Protein AF-A0A0D8XDU8-F1 (afdb_monomer_lite)

Organism: Dictyocaulus viviparus (NCBI:txid29172)

Foldseek 3Di:
DWWAAWDPDDPPDDGSIDDDDDPLVVSVVVVVVSQQQRKWKKKWKAFADDPDDFDLPPQDPQWDWDWDPPDPGMIMIIIMHGLNPLVSSLVSVVSRVVSRVDPPPPFIKMKTKIADDLVLLCCCPPRDCVVVLVVLCVVQVKDWDRDNVRSMIMIMGDSVSNSLSVLLSQQQIKDKDKDKDFQVLQPDDQVVLCVVQVWDKDWDQDPVDNGMIIIMIMDGNQSSLSSSQSVCVRNVHDRDPDPHRPSPVSPPVPPPDDDD

InterPro domains:
  IPR054727 Protein bicaudal C homolog 1, KH-like domain [PF22985] (177-236)

pLDDT: mean 84.81, std 14.97, range [30.08, 97.56]

Secondary structure (DSSP, 8-state):
-EEEPP-SS--S----EEE--S-HHHHHHHHHHHHHTSEEEEEEEEE---SSPPP-TTS-TT-EEEEEEEETTEEEEEEEEETT-HHHHHHHHHHHHHHTT--TT----EEEEEE--HHHHHHHHHSTTHHHHHHHHHHHT-EEEEETTTTEEEEEE-HHHHHHHHHHHHHT-EEEEEEEEEGGG----HHHHHHHHT-EEEEEE-TT-TTEEEEEEEEEGGGHHHHHHHHHHHTTPPPP-PPPPTTGGGTGGGSS-S--

Structure (mmCIF, N/CA/C/O backbone):
data_AF-A0A0D8XDU8-F1
#
_entry.id   AF-A0A0D8XDU8-F1
#
loop_
_atom_site.group_PDB
_atom_site.id
_atom_site.type_symbol
_atom_site.label_atom_id
_atom_site.label_alt_id
_atom_site.label_comp_id
_atom_site.label_asym_id
_atom_site.label_entity_id
_atom_site.label_seq_id
_atom_site.pdbx_PDB_ins_code
_atom_site.Cartn_x
_atom_site.Cartn_y
_atom_site.Cartn_z
_atom_site.occupancy
_atom_site.B_iso_or_equiv
_atom_site.auth_seq_id
_atom_site.auth_comp_id
_atom_site.auth_asym_id
_atom_site.auth_atom_id
_atom_site.pdbx_PDB_model_num
ATOM 1 N N . MET A 1 1 ? -15.636 1.313 8.994 1.00 79.62 1 MET A N 1
ATOM 2 C CA . MET A 1 1 ? -14.166 1.416 8.929 1.00 79.62 1 MET A CA 1
ATOM 3 C C . MET A 1 1 ? -13.771 2.529 7.988 1.00 79.62 1 MET A C 1
ATOM 5 O O . MET A 1 1 ? -14.455 2.727 6.995 1.00 79.62 1 MET A O 1
ATOM 9 N N . ARG A 1 2 ? -12.710 3.260 8.318 1.00 74.44 2 ARG A N 1
ATOM 10 C CA . ARG A 1 2 ? -12.132 4.353 7.537 1.00 74.44 2 ARG A CA 1
ATOM 11 C C . ARG A 1 2 ? -10.655 4.067 7.292 1.00 74.44 2 ARG A C 1
ATOM 13 O O . ARG A 1 2 ? -9.988 3.707 8.257 1.00 74.44 2 ARG A O 1
ATOM 20 N N . PHE A 1 3 ? -10.173 4.231 6.064 1.00 72.25 3 PHE A N 1
ATOM 21 C CA . PHE A 1 3 ? -8.760 4.063 5.686 1.00 72.25 3 PHE A CA 1
ATOM 22 C C . PHE A 1 3 ? -8.429 4.918 4.453 1.00 72.25 3 PHE A C 1
ATOM 24 O O . PHE A 1 3 ? -9.345 5.363 3.763 1.00 72.25 3 PHE A O 1
ATOM 31 N N . GLY A 1 4 ? -7.146 5.193 4.206 1.00 62.28 4 GLY A N 1
ATOM 32 C CA . GLY A 1 4 ? -6.702 6.028 3.084 1.00 62.28 4 GLY A CA 1
ATOM 33 C C . GLY A 1 4 ? -6.436 5.228 1.806 1.00 62.28 4 GLY A C 1
ATOM 34 O O . GLY A 1 4 ? -5.747 4.217 1.883 1.00 62.28 4 GLY A O 1
ATOM 35 N N . LEU A 1 5 ? -6.904 5.669 0.637 1.00 60.53 5 LEU A N 1
ATOM 36 C CA . LEU A 1 5 ? -6.419 5.152 -0.651 1.00 60.53 5 LEU A CA 1
ATOM 37 C C . LEU A 1 5 ? -5.183 5.923 -1.126 1.00 60.53 5 LEU A C 1
ATOM 39 O O . LEU A 1 5 ? -4.939 7.049 -0.704 1.00 60.53 5 LEU A O 1
ATOM 43 N N . LEU A 1 6 ? -4.395 5.291 -1.996 1.00 57.19 6 LEU A N 1
ATOM 44 C CA . LEU A 1 6 ? -3.287 5.965 -2.662 1.00 57.19 6 LEU A CA 1
ATOM 45 C C . LEU A 1 6 ? -3.788 6.909 -3.745 1.00 57.19 6 LEU A C 1
ATOM 47 O O . LEU A 1 6 ? -4.594 6.509 -4.584 1.00 57.19 6 LEU A O 1
ATOM 51 N N . ASN A 1 7 ? -3.198 8.099 -3.787 1.00 58.44 7 ASN A N 1
ATOM 52 C CA . ASN A 1 7 ? -3.292 9.001 -4.923 1.00 58.44 7 ASN A CA 1
ATOM 53 C C . ASN A 1 7 ? -1.981 9.011 -5.709 1.00 58.44 7 ASN A C 1
ATOM 55 O O . ASN A 1 7 ? -0.894 9.113 -5.141 1.00 58.44 7 ASN A O 1
ATOM 59 N N . LEU A 1 8 ? -2.110 8.944 -7.034 1.00 55.94 8 LEU A N 1
ATOM 60 C CA . LEU A 1 8 ? -1.011 9.109 -7.990 1.00 55.94 8 LEU A CA 1
ATOM 61 C C . LEU A 1 8 ? -0.873 10.573 -8.473 1.00 55.94 8 LEU A C 1
ATOM 63 O O . LEU A 1 8 ? 0.040 10.870 -9.240 1.00 55.94 8 LEU A O 1
ATOM 67 N N . GLY A 1 9 ? -1.751 11.470 -7.993 1.00 45.12 9 GLY A N 1
ATOM 68 C CA . GLY A 1 9 ? -1.703 12.930 -8.160 1.00 45.12 9 GLY A CA 1
ATOM 69 C C . GLY A 1 9 ? -3.079 13.578 -8.397 1.00 45.12 9 GLY A C 1
ATOM 70 O O . GLY A 1 9 ? -3.730 13.253 -9.381 1.00 45.12 9 GLY A O 1
ATOM 71 N N . ASP A 1 10 ? -3.529 14.447 -7.479 1.00 43.78 10 ASP A N 1
ATOM 72 C CA . ASP A 1 10 ? -3.754 15.901 -7.643 1.00 43.78 10 ASP A CA 1
ATOM 73 C C . ASP A 1 10 ? -4.075 16.496 -6.248 1.00 43.78 10 ASP A C 1
ATOM 75 O O . ASP A 1 10 ? -4.806 15.888 -5.467 1.00 43.78 10 ASP A O 1
ATOM 79 N N . VAL A 1 11 ? -3.518 17.662 -5.897 1.00 48.88 11 VAL A N 1
ATOM 80 C CA . VAL A 1 11 ? -3.544 18.268 -4.531 1.00 48.88 11 VAL A CA 1
ATOM 81 C C . VAL A 1 11 ? -4.899 18.939 -4.210 1.00 48.88 11 VAL A C 1
ATOM 83 O O . VAL A 1 11 ? -5.074 19.654 -3.222 1.00 48.88 11 VAL A O 1
ATOM 86 N N . ALA A 1 12 ? -5.916 18.714 -5.039 1.00 39.62 12 ALA A N 1
ATOM 87 C CA . ALA A 1 12 ? -7.204 19.381 -4.932 1.00 39.62 12 ALA A CA 1
ATOM 88 C C . ALA A 1 12 ? -8.168 18.632 -3.995 1.00 39.62 12 ALA A C 1
ATOM 90 O O . ALA A 1 12 ? -9.073 17.927 -4.434 1.00 39.62 12 ALA A O 1
ATOM 91 N N . ASN A 1 13 ? -7.976 18.837 -2.687 1.00 48.34 13 ASN A N 1
ATOM 92 C CA . ASN A 1 13 ? -8.991 18.776 -1.625 1.00 48.34 13 ASN A CA 1
ATOM 93 C C . ASN A 1 13 ? -10.206 17.861 -1.882 1.00 48.34 13 ASN A C 1
ATOM 95 O O . ASN A 1 13 ? -11.289 18.335 -2.227 1.00 48.34 13 ASN A O 1
ATOM 99 N N . LYS A 1 14 ? -10.063 16.570 -1.578 1.00 48.66 14 LYS A N 1
ATOM 100 C CA . LYS A 1 14 ? -11.123 15.682 -1.074 1.00 48.66 14 LYS A CA 1
ATOM 101 C C . LYS A 1 14 ? -10.426 14.624 -0.232 1.00 48.66 14 LYS A C 1
ATOM 103 O O . LYS A 1 14 ? -9.351 14.171 -0.579 1.00 48.66 14 LYS A O 1
ATOM 108 N N . SER A 1 15 ? -10.992 14.297 0.923 1.00 57.62 15 SER A N 1
ATOM 109 C CA . SER A 1 15 ? -10.396 13.331 1.843 1.00 57.62 15 SER A CA 1
ATOM 110 C C . SER A 1 15 ? -10.102 12.013 1.117 1.00 57.62 15 SER A C 1
ATOM 112 O O . SER A 1 15 ? -11.042 11.356 0.682 1.00 57.62 15 SER A O 1
ATOM 114 N N . ASP A 1 16 ? -8.837 11.583 1.078 1.00 72.38 16 ASP A N 1
ATOM 115 C CA . ASP A 1 16 ? -8.416 10.263 0.555 1.00 72.38 16 ASP A CA 1
ATOM 116 C C . ASP A 1 16 ? -8.939 9.091 1.396 1.00 72.38 16 ASP A C 1
ATOM 118 O O . ASP A 1 16 ? -8.536 7.942 1.241 1.00 72.38 16 ASP A O 1
ATOM 122 N N . GLN A 1 17 ? -9.832 9.386 2.338 1.00 80.12 17 GLN A N 1
ATOM 123 C CA . GLN A 1 17 ? -10.411 8.459 3.274 1.00 80.12 17 GLN A CA 1
ATOM 124 C C . GLN A 1 17 ? -11.666 7.817 2.691 1.00 80.12 17 GLN A C 1
ATOM 126 O O . GLN A 1 17 ? -12.703 8.458 2.511 1.00 80.12 17 GLN A O 1
ATOM 131 N N . VAL A 1 18 ? -11.614 6.504 2.530 1.00 87.31 18 VAL A N 1
ATOM 132 C CA . VAL A 1 18 ? -12.764 5.682 2.168 1.00 87.31 18 VAL A CA 1
ATOM 133 C C . VAL A 1 18 ? -13.430 5.159 3.432 1.00 87.31 18 VAL A C 1
ATOM 135 O O . VAL A 1 18 ? -12.754 4.722 4.361 1.00 87.31 18 VAL A O 1
ATOM 138 N N . SER A 1 19 ? -14.764 5.210 3.482 1.00 92.31 19 SER A N 1
ATOM 139 C CA . SER A 1 19 ? -15.555 4.617 4.565 1.00 92.31 19 SER A CA 1
ATOM 140 C C . SER A 1 19 ? -16.297 3.375 4.072 1.00 92.31 19 SER A C 1
ATOM 142 O O . SER A 1 19 ? -17.082 3.467 3.135 1.00 92.31 19 SER A O 1
ATOM 144 N N . ILE A 1 20 ? -16.093 2.236 4.735 1.00 94.12 20 ILE A N 1
ATOM 145 C CA . ILE A 1 20 ? -16.815 0.978 4.498 1.00 94.12 20 ILE A CA 1
ATOM 146 C C . ILE A 1 20 ? -17.676 0.661 5.724 1.00 94.12 20 ILE A C 1
ATOM 148 O O . ILE A 1 20 ? -17.188 0.729 6.857 1.00 94.12 20 ILE A O 1
ATOM 152 N N . SER A 1 21 ? -18.929 0.270 5.512 1.00 94.38 21 SER A N 1
ATOM 153 C CA . SER A 1 21 ? -19.867 -0.123 6.570 1.00 94.38 21 SER A CA 1
ATOM 154 C C . SER A 1 21 ? -20.416 -1.521 6.294 1.00 94.38 21 SER A C 1
ATOM 156 O O . 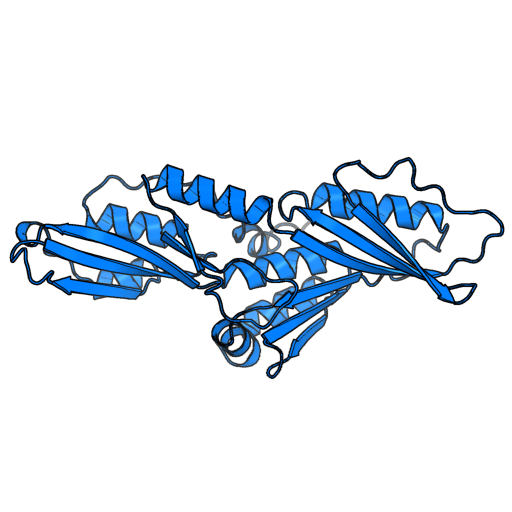SER A 1 21 ? -20.653 -1.874 5.144 1.00 94.38 21 SER A O 1
ATOM 158 N N . GLY A 1 22 ? -20.620 -2.319 7.340 1.00 93.62 22 GLY A N 1
ATOM 159 C CA . GLY A 1 22 ? -21.078 -3.703 7.225 1.00 93.62 22 GLY A CA 1
ATOM 160 C C . GLY A 1 22 ? -20.634 -4.556 8.410 1.00 93.62 22 GLY A C 1
ATOM 161 O O . GLY A 1 22 ? -20.172 -4.031 9.424 1.00 93.62 22 GLY A O 1
ATOM 162 N N . SER A 1 23 ? -20.759 -5.877 8.276 1.00 92.00 23 SER A N 1
ATOM 163 C CA . SER A 1 23 ? -20.180 -6.818 9.240 1.00 92.00 23 SER A CA 1
ATOM 164 C C . SER A 1 23 ? -18.642 -6.761 9.203 1.00 92.00 23 SER A C 1
ATOM 166 O O . SER A 1 23 ? -18.082 -6.439 8.150 1.00 92.00 23 SER A O 1
ATOM 168 N N . PRO A 1 24 ? -17.939 -7.109 10.300 1.00 91.00 24 PRO A N 1
ATOM 169 C CA . PRO A 1 24 ? -16.472 -7.123 10.351 1.00 91.00 24 PRO A CA 1
ATOM 170 C C . PRO A 1 24 ? -15.823 -7.853 9.166 1.00 91.00 24 PRO A C 1
ATOM 172 O O . PRO A 1 24 ? -14.967 -7.296 8.481 1.00 91.00 24 PRO A O 1
ATOM 175 N N . ARG A 1 25 ? -16.315 -9.058 8.849 1.00 90.00 25 ARG A N 1
ATOM 176 C CA . ARG A 1 25 ? -15.826 -9.869 7.726 1.00 90.00 25 ARG A CA 1
ATOM 177 C C . ARG A 1 25 ? -16.041 -9.199 6.367 1.00 90.00 25 ARG A C 1
ATOM 179 O O . ARG A 1 25 ? -15.140 -9.211 5.535 1.00 90.00 25 ARG A O 1
ATOM 186 N N . ASN A 1 26 ? -17.212 -8.605 6.137 1.00 92.38 26 ASN A N 1
ATOM 187 C CA . ASN A 1 26 ? -17.510 -7.952 4.860 1.00 92.38 26 ASN A CA 1
ATOM 188 C C . ASN A 1 26 ? -16.710 -6.660 4.688 1.00 92.38 26 ASN A C 1
ATOM 190 O O . ASN A 1 26 ? -16.252 -6.376 3.585 1.00 92.38 26 ASN A O 1
ATOM 194 N N . ILE A 1 27 ? -16.521 -5.902 5.771 1.00 93.44 27 ILE A N 1
ATOM 195 C CA . ILE A 1 27 ? -15.684 -4.701 5.771 1.00 93.44 27 ILE A CA 1
ATOM 196 C C . ILE A 1 27 ? -14.249 -5.057 5.387 1.00 93.44 27 ILE A C 1
ATOM 198 O O . ILE A 1 27 ? -13.670 -4.394 4.530 1.00 93.44 27 ILE A O 1
ATOM 202 N N . GLU A 1 28 ? -13.691 -6.102 5.995 1.00 91.56 28 GLU A N 1
ATOM 203 C CA . GLU A 1 28 ? -12.323 -6.522 5.713 1.00 91.56 28 GLU A CA 1
ATOM 204 C C . GLU A 1 28 ? -12.160 -7.046 4.282 1.00 91.56 28 GLU A C 1
ATOM 206 O O . GLU A 1 28 ? -11.235 -6.648 3.578 1.00 91.56 28 GLU A O 1
ATOM 211 N N . ASN A 1 29 ? -13.093 -7.874 3.807 1.00 91.62 29 ASN A N 1
ATOM 212 C CA . ASN A 1 29 ? -13.086 -8.332 2.417 1.00 91.62 29 ASN A CA 1
ATOM 213 C C . ASN A 1 29 ? -13.148 -7.152 1.437 1.00 91.62 29 ASN A C 1
ATOM 215 O O . ASN A 1 29 ? -12.384 -7.104 0.477 1.00 91.62 29 ASN A O 1
ATOM 219 N N . ALA A 1 30 ? -14.014 -6.170 1.700 1.00 93.75 30 ALA A N 1
ATOM 220 C CA . ALA A 1 30 ? -14.112 -4.972 0.877 1.00 93.75 30 ALA A CA 1
ATOM 221 C C . ALA A 1 30 ? -12.824 -4.129 0.920 1.00 93.75 30 ALA A C 1
ATOM 223 O O . ALA A 1 30 ? -12.393 -3.641 -0.123 1.00 93.75 30 ALA A O 1
ATOM 224 N N . ARG A 1 31 ? -12.173 -3.992 2.086 1.00 93.31 31 ARG A N 1
ATOM 225 C CA . ARG A 1 31 ? -10.872 -3.311 2.212 1.00 93.31 31 ARG A CA 1
ATOM 226 C C . ARG A 1 31 ? -9.812 -4.005 1.354 1.00 93.31 31 ARG A C 1
ATOM 228 O O . ARG A 1 31 ? -9.150 -3.331 0.567 1.00 93.31 31 ARG A O 1
ATOM 235 N N . ARG A 1 32 ? -9.703 -5.336 1.448 1.00 91.06 32 ARG A N 1
ATOM 236 C CA . ARG A 1 32 ? -8.776 -6.132 0.627 1.00 91.06 32 ARG A CA 1
ATOM 237 C C . ARG A 1 32 ? -9.032 -5.948 -0.863 1.00 91.06 32 ARG A C 1
ATOM 239 O O . ARG A 1 32 ? -8.089 -5.684 -1.599 1.00 91.06 32 ARG A O 1
ATOM 246 N N . CYS A 1 33 ? -10.288 -6.010 -1.307 1.00 92.44 33 CYS A N 1
ATOM 247 C CA . CYS A 1 33 ? -10.632 -5.766 -2.709 1.00 92.44 33 CYS A CA 1
ATOM 248 C C . CYS A 1 33 ? -10.222 -4.360 -3.164 1.00 92.44 33 CYS A C 1
ATOM 250 O O . CYS A 1 33 ? -9.623 -4.219 -4.225 1.00 92.44 33 CYS A O 1
ATOM 252 N N . LEU A 1 34 ? -10.487 -3.327 -2.356 1.00 92.62 34 LEU A N 1
ATOM 253 C CA . LEU A 1 34 ? -10.094 -1.950 -2.674 1.00 92.62 34 LEU A CA 1
ATOM 254 C C . LEU A 1 34 ? -8.572 -1.774 -2.743 1.00 92.62 34 LEU A C 1
ATOM 256 O O . LEU A 1 34 ? -8.081 -1.031 -3.591 1.00 92.62 34 LEU A O 1
ATOM 260 N N . ARG A 1 35 ? -7.817 -2.464 -1.881 1.00 90.69 35 ARG A N 1
ATOM 261 C CA . ARG A 1 35 ? -6.351 -2.494 -1.950 1.00 90.69 35 ARG A CA 1
ATOM 262 C C . ARG A 1 35 ? -5.851 -3.243 -3.181 1.00 90.69 35 ARG A C 1
ATOM 264 O O . ARG A 1 35 ? -4.957 -2.732 -3.848 1.00 90.69 35 ARG A O 1
ATOM 271 N N . ALA A 1 36 ? -6.456 -4.380 -3.517 1.00 90.88 36 ALA A N 1
ATOM 272 C CA . ALA A 1 36 ? -6.087 -5.181 -4.679 1.00 90.88 36 ALA A CA 1
ATOM 273 C C . ALA A 1 36 ? -6.268 -4.415 -5.998 1.00 90.88 36 ALA A C 1
ATOM 275 O O . ALA A 1 36 ? -5.389 -4.461 -6.846 1.00 90.88 36 ALA A O 1
ATOM 276 N N . ILE A 1 37 ? -7.350 -3.646 -6.155 1.00 90.31 37 ILE A N 1
ATOM 277 C CA . ILE A 1 37 ? -7.592 -2.846 -7.372 1.00 90.31 37 ILE A CA 1
ATOM 278 C C . ILE A 1 37 ? -6.879 -1.484 -7.369 1.00 90.31 37 ILE A C 1
ATOM 280 O O . ILE A 1 37 ? -7.042 -0.697 -8.299 1.00 90.31 37 ILE A O 1
ATOM 284 N N . SER A 1 38 ? -6.133 -1.151 -6.310 1.00 88.81 38 SER A N 1
ATOM 285 C CA . SER A 1 38 ? -5.398 0.112 -6.257 1.00 88.81 38 SER A CA 1
ATOM 286 C C . SER A 1 38 ? -4.288 0.093 -7.311 1.00 88.81 38 SER A C 1
ATOM 288 O O . SER A 1 38 ? -3.542 -0.885 -7.374 1.00 88.81 38 SER A O 1
ATOM 290 N N . PRO A 1 39 ? -4.135 1.150 -8.124 1.00 90.00 39 PRO A N 1
ATOM 291 C CA . PRO A 1 39 ? -3.146 1.149 -9.188 1.00 90.00 39 PRO A CA 1
ATOM 292 C C . PRO A 1 39 ? -1.715 1.134 -8.631 1.00 90.00 39 PRO A C 1
ATOM 294 O O . PRO A 1 39 ? -1.379 1.833 -7.667 1.00 90.00 39 PRO A O 1
ATOM 297 N N . VAL A 1 40 ? -0.852 0.362 -9.282 1.00 91.69 40 VAL A N 1
ATOM 298 C CA . VAL A 1 40 ? 0.602 0.398 -9.125 1.00 91.69 40 VAL A CA 1
ATOM 299 C C . VAL A 1 40 ? 1.230 0.854 -10.437 1.00 91.69 40 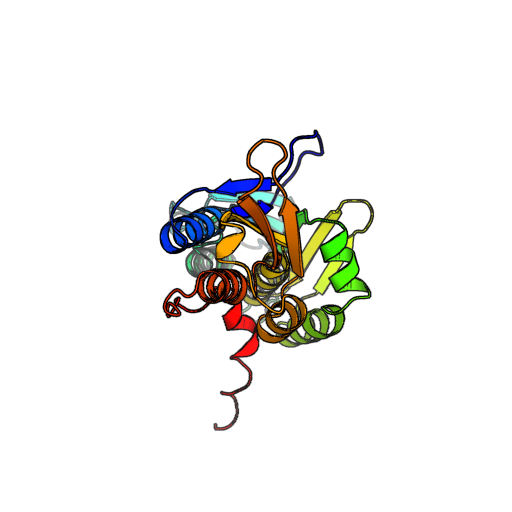VAL A C 1
ATOM 301 O O . VAL A 1 40 ? 0.784 0.461 -11.515 1.00 91.69 40 VAL A O 1
ATOM 304 N N . ILE A 1 41 ? 2.237 1.722 -10.341 1.00 94.44 41 ILE A N 1
ATOM 305 C CA . ILE A 1 41 ? 3.019 2.195 -11.482 1.00 94.44 41 ILE A CA 1
ATOM 306 C C . ILE A 1 41 ? 4.474 1.834 -11.220 1.00 94.44 41 ILE A C 1
ATOM 308 O O . ILE A 1 41 ? 5.047 2.290 -10.234 1.00 94.44 41 ILE A O 1
ATOM 312 N N . ILE A 1 42 ? 5.057 1.046 -12.115 1.00 96.31 42 ILE A N 1
ATOM 313 C CA . ILE A 1 42 ? 6.478 0.723 -12.113 1.00 96.31 42 ILE A CA 1
ATOM 314 C C . ILE A 1 42 ? 7.107 1.324 -13.360 1.00 96.31 42 ILE A C 1
ATOM 316 O O . ILE A 1 42 ? 6.620 1.119 -14.472 1.00 96.31 42 ILE A O 1
ATOM 320 N N . THR A 1 43 ? 8.190 2.063 -13.171 1.00 97.19 43 THR A N 1
ATOM 321 C CA . THR A 1 43 ? 8.972 2.655 -14.249 1.00 97.19 43 THR A CA 1
ATOM 322 C C . THR A 1 43 ? 10.380 2.097 -14.275 1.00 97.19 43 THR A C 1
ATOM 324 O O . THR A 1 43 ? 10.968 1.867 -13.223 1.00 97.19 43 THR A O 1
ATOM 327 N N . PHE A 1 44 ? 10.923 1.853 -15.459 1.00 96.25 44 PHE A N 1
ATOM 328 C CA . PHE A 1 44 ? 12.306 1.414 -15.634 1.00 96.25 44 PHE A CA 1
ATOM 329 C C . PHE A 1 44 ? 12.779 1.724 -17.046 1.00 96.25 44 PHE A C 1
ATOM 331 O O . PHE A 1 44 ? 11.970 1.832 -17.967 1.00 96.25 44 PHE A O 1
ATOM 338 N N . ASP A 1 45 ? 14.091 1.840 -17.212 1.00 93.75 45 ASP A N 1
ATOM 339 C CA . ASP A 1 45 ? 14.696 2.172 -18.493 1.00 93.75 45 ASP A CA 1
ATOM 340 C C . ASP A 1 45 ? 15.532 1.000 -19.004 1.00 93.75 45 ASP A C 1
ATOM 342 O O . ASP A 1 45 ? 16.261 0.362 -18.241 1.00 93.75 45 ASP A O 1
ATOM 346 N N . LEU A 1 46 ? 15.444 0.730 -20.306 1.00 92.12 46 LEU A N 1
ATOM 347 C CA . LEU A 1 46 ? 16.227 -0.299 -20.977 1.00 92.12 46 LEU A CA 1
ATOM 348 C C . LEU A 1 46 ? 16.974 0.275 -22.189 1.00 92.12 46 LEU A C 1
ATOM 350 O O . LEU A 1 46 ? 16.404 1.060 -22.960 1.00 92.12 46 LEU A O 1
ATOM 354 N N . PRO A 1 47 ? 18.244 -0.117 -22.394 1.00 89.56 47 PRO A N 1
ATOM 355 C CA . PRO A 1 47 ? 18.996 0.279 -23.572 1.00 89.56 47 PRO A CA 1
ATOM 356 C C . PRO A 1 47 ? 18.543 -0.525 -24.796 1.00 89.56 47 PRO A C 1
ATOM 358 O O . PRO A 1 47 ? 18.546 -1.753 -24.766 1.00 89.56 47 PRO A O 1
ATOM 361 N N . TRP A 1 48 ? 18.208 0.151 -25.893 1.00 82.69 48 TRP A N 1
ATOM 362 C CA . TRP A 1 48 ? 17.914 -0.506 -27.168 1.00 82.69 48 TRP A CA 1
ATOM 363 C C . TRP A 1 48 ? 19.105 -0.376 -28.106 1.00 82.69 48 TRP A C 1
ATOM 365 O O . TRP A 1 48 ? 19.503 0.729 -28.476 1.00 82.69 48 TRP A O 1
ATOM 375 N N . ILE A 1 49 ? 19.681 -1.513 -28.477 1.00 73.38 49 ILE A N 1
ATOM 376 C CA . ILE A 1 49 ? 20.866 -1.585 -29.342 1.00 73.38 49 ILE A CA 1
ATOM 377 C C . ILE A 1 49 ? 20.611 -2.392 -30.622 1.00 73.38 49 ILE A C 1
ATOM 379 O O . ILE A 1 49 ? 21.536 -2.614 -31.400 1.00 73.38 49 ILE A O 1
ATOM 383 N N . PHE A 1 50 ? 19.369 -2.828 -30.848 1.00 71.81 50 PHE A N 1
ATOM 384 C CA . PHE A 1 50 ? 19.008 -3.726 -31.942 1.00 71.81 50 PHE A CA 1
ATOM 385 C C . PHE A 1 50 ? 18.258 -3.000 -33.071 1.00 71.81 50 PHE A C 1
ATOM 387 O O . PHE A 1 50 ? 17.633 -1.969 -32.846 1.00 71.81 50 PHE A O 1
ATOM 394 N N . PRO A 1 51 ? 18.329 -3.501 -34.316 1.00 65.75 51 PRO A N 1
ATOM 395 C CA . PRO A 1 51 ? 17.719 -2.829 -35.465 1.00 65.75 51 PRO A CA 1
ATOM 396 C C . PRO A 1 51 ? 16.214 -3.097 -35.625 1.00 65.75 51 PRO A C 1
ATOM 398 O O . PRO A 1 51 ? 15.564 -2.411 -36.409 1.00 65.75 51 PRO A O 1
ATOM 401 N N . TYR A 1 52 ? 15.669 -4.100 -34.934 1.00 71.88 52 TYR A N 1
ATOM 402 C CA . TYR A 1 52 ? 14.248 -4.454 -35.005 1.00 71.88 52 TYR A CA 1
ATOM 403 C C . TYR A 1 52 ? 13.431 -3.640 -33.996 1.00 71.88 52 TYR A C 1
ATOM 405 O O . TYR A 1 52 ? 14.004 -2.930 -33.179 1.00 71.88 52 TYR A O 1
ATOM 413 N N . GLU A 1 53 ? 12.104 -3.690 -34.060 1.00 71.31 53 GLU A N 1
ATOM 414 C CA . GLU A 1 53 ? 11.266 -3.177 -32.972 1.00 71.31 53 GLU A CA 1
ATOM 415 C C . GLU A 1 53 ? 10.996 -4.317 -31.974 1.00 71.31 53 GLU A C 1
ATOM 417 O O . GLU A 1 53 ? 10.811 -5.458 -32.407 1.00 71.31 53 GLU A O 1
ATOM 422 N N . PRO A 1 54 ? 11.001 -4.052 -30.658 1.00 72.81 54 PRO A N 1
ATOM 423 C CA . PRO A 1 54 ? 10.662 -5.064 -29.660 1.00 72.81 54 PRO A CA 1
ATOM 424 C C . PRO A 1 54 ? 9.194 -5.508 -29.776 1.00 72.81 54 PRO A C 1
ATOM 426 O O . PRO A 1 54 ? 8.305 -4.685 -29.998 1.00 72.81 54 PRO A O 1
ATOM 429 N N . ASP A 1 55 ? 8.938 -6.808 -29.597 1.00 81.12 55 ASP A N 1
ATOM 430 C CA . ASP A 1 55 ? 7.593 -7.390 -29.651 1.00 81.12 55 ASP A CA 1
ATOM 431 C C . ASP A 1 55 ? 6.970 -7.478 -28.250 1.00 81.12 55 ASP A C 1
ATOM 433 O O . ASP A 1 55 ? 7.475 -8.155 -27.357 1.00 81.12 55 ASP A O 1
ATOM 437 N N . PHE A 1 56 ? 5.831 -6.815 -28.066 1.00 79.19 56 PHE A N 1
ATOM 438 C CA . PHE A 1 56 ? 5.109 -6.762 -26.793 1.00 79.19 56 PHE A CA 1
ATOM 439 C C . PHE A 1 56 ? 3.766 -7.499 -26.819 1.00 79.19 56 PHE A C 1
ATOM 441 O O . PHE A 1 56 ? 2.954 -7.336 -25.911 1.00 79.19 56 PHE A O 1
ATOM 448 N N . THR A 1 57 ? 3.509 -8.319 -27.840 1.00 81.06 57 THR A N 1
ATOM 449 C CA . THR A 1 57 ? 2.239 -9.054 -27.989 1.00 81.06 57 THR A CA 1
ATOM 450 C C . THR A 1 57 ? 1.973 -10.065 -26.872 1.00 81.06 57 THR A C 1
ATOM 452 O O . THR A 1 57 ? 0.821 -10.424 -26.641 1.00 81.06 57 THR A O 1
ATOM 455 N N . GLN A 1 58 ? 3.013 -10.505 -26.158 1.00 84.31 58 GLN A N 1
ATOM 456 C CA . GLN A 1 58 ? 2.908 -11.470 -25.057 1.00 84.31 58 GLN A CA 1
ATOM 457 C C . GLN A 1 58 ? 2.566 -10.835 -23.702 1.00 84.31 58 GLN A C 1
ATOM 459 O O . GLN A 1 58 ? 2.389 -11.555 -22.721 1.00 84.31 58 GLN A O 1
ATOM 464 N N . ILE A 1 59 ? 2.481 -9.504 -23.620 1.00 85.44 59 ILE A N 1
ATOM 465 C CA . ILE A 1 59 ? 2.149 -8.828 -22.365 1.00 85.44 59 ILE A CA 1
ATOM 466 C C . ILE A 1 59 ? 0.674 -9.103 -22.013 1.00 85.44 59 ILE A C 1
ATOM 468 O O . ILE A 1 59 ? -0.196 -8.890 -22.862 1.00 85.44 59 ILE A O 1
ATOM 472 N N . PRO A 1 60 ? 0.371 -9.556 -20.779 1.00 87.25 60 PRO A N 1
ATOM 473 C CA . PRO A 1 60 ? -1.000 -9.788 -20.327 1.00 87.25 60 PRO A CA 1
ATOM 474 C C . PRO A 1 60 ? -1.894 -8.554 -20.504 1.00 87.25 60 PRO A C 1
ATOM 476 O O . PRO A 1 60 ? -1.471 -7.427 -20.243 1.00 87.25 60 PRO A O 1
ATOM 479 N N . ALA A 1 61 ? -3.150 -8.763 -20.905 1.00 86.88 61 ALA A N 1
ATOM 480 C CA . ALA A 1 61 ? -4.095 -7.680 -21.199 1.00 86.88 61 ALA A CA 1
ATOM 481 C C . ALA A 1 61 ? -4.461 -6.837 -19.961 1.00 86.88 61 ALA A C 1
ATOM 483 O O . ALA A 1 61 ? -4.915 -5.700 -20.085 1.00 86.88 61 ALA A O 1
ATOM 484 N N . GLU A 1 62 ? -4.255 -7.389 -18.767 1.00 88.12 62 GLU A N 1
ATOM 485 C CA . GLU A 1 62 ? -4.443 -6.740 -17.471 1.00 88.12 62 GLU A CA 1
ATOM 486 C C . GLU A 1 62 ? -3.371 -5.677 -17.176 1.00 88.12 62 GLU A C 1
ATOM 488 O O . GLU A 1 62 ? -3.529 -4.874 -16.253 1.00 88.12 62 GLU A O 1
ATOM 493 N N . ILE A 1 63 ? -2.282 -5.657 -17.952 1.00 91.31 63 ILE A N 1
ATOM 494 C CA . ILE A 1 63 ? -1.135 -4.780 -17.751 1.00 91.31 63 ILE A CA 1
ATOM 495 C C . ILE A 1 63 ? -1.100 -3.715 -18.841 1.00 91.31 63 ILE A C 1
ATOM 497 O O . ILE A 1 63 ? -0.921 -3.990 -20.025 1.00 91.31 63 ILE A O 1
ATOM 501 N N . ALA A 1 64 ? -1.208 -2.455 -18.429 1.00 92.19 64 ALA A N 1
ATOM 502 C CA . ALA A 1 64 ? -1.069 -1.330 -19.336 1.00 92.19 64 ALA A CA 1
ATOM 503 C C . ALA A 1 64 ? 0.396 -0.885 -19.394 1.00 92.19 64 ALA A C 1
ATOM 505 O O . ALA A 1 64 ? 0.937 -0.365 -18.416 1.00 92.19 64 ALA A O 1
ATOM 506 N N . VAL A 1 65 ? 1.028 -1.043 -20.556 1.00 91.88 65 VAL A N 1
ATOM 507 C CA . VAL A 1 65 ? 2.419 -0.632 -20.786 1.00 91.88 65 VAL A CA 1
ATOM 508 C C . VAL A 1 65 ? 2.457 0.600 -21.675 1.00 91.88 65 VAL A C 1
ATOM 510 O O . VAL A 1 65 ? 1.889 0.628 -22.761 1.00 91.88 65 VAL A O 1
ATOM 513 N N . THR A 1 66 ? 3.121 1.650 -21.201 1.00 92.44 66 THR A N 1
ATOM 514 C CA . THR A 1 66 ? 3.461 2.830 -22.002 1.00 92.44 66 THR A CA 1
ATOM 515 C C . THR A 1 66 ? 4.961 2.843 -22.238 1.00 92.44 66 THR A C 1
ATOM 517 O O . THR A 1 66 ? 5.736 2.689 -21.296 1.00 92.44 66 THR A O 1
ATOM 520 N N . ILE A 1 67 ? 5.363 3.056 -23.487 1.00 90.56 67 ILE A N 1
ATOM 521 C CA . ILE A 1 67 ? 6.763 3.063 -23.904 1.00 90.56 67 ILE A CA 1
ATOM 522 C C . ILE A 1 67 ? 7.106 4.465 -24.382 1.00 90.56 67 ILE A C 1
ATOM 524 O O . ILE A 1 67 ? 6.382 5.054 -25.187 1.00 90.56 67 ILE A O 1
ATOM 528 N N . ARG A 1 68 ? 8.214 5.005 -23.884 1.00 90.81 68 ARG A N 1
ATOM 529 C CA . ARG A 1 68 ? 8.717 6.320 -24.261 1.00 90.81 68 ARG A CA 1
ATOM 530 C C . ARG A 1 68 ? 10.161 6.205 -24.718 1.00 90.81 68 ARG A C 1
ATOM 532 O O . ARG A 1 68 ? 11.031 5.830 -23.943 1.00 90.81 68 ARG A O 1
ATOM 539 N N . VAL A 1 69 ? 10.429 6.613 -25.952 1.00 88.50 69 VAL A N 1
ATOM 540 C CA . VAL A 1 69 ? 11.800 6.793 -26.442 1.00 88.50 69 VAL A CA 1
ATOM 541 C C . VAL A 1 69 ? 12.401 8.013 -25.737 1.00 88.50 69 VAL A C 1
ATOM 543 O O . VAL A 1 69 ? 11.909 9.131 -25.899 1.00 88.50 69 VAL A O 1
ATOM 546 N N . VAL A 1 70 ? 13.424 7.800 -24.907 1.00 89.69 70 VAL A N 1
ATOM 547 C CA . VAL A 1 70 ? 14.140 8.872 -24.189 1.00 89.69 70 VAL A CA 1
ATOM 548 C C . VAL A 1 70 ? 15.278 9.396 -25.056 1.00 89.69 70 VAL A C 1
ATOM 550 O O . VAL A 1 70 ? 15.432 10.603 -25.228 1.00 89.69 70 VAL A O 1
ATOM 553 N N . THR A 1 71 ? 16.047 8.476 -25.632 1.00 87.69 71 THR A N 1
ATOM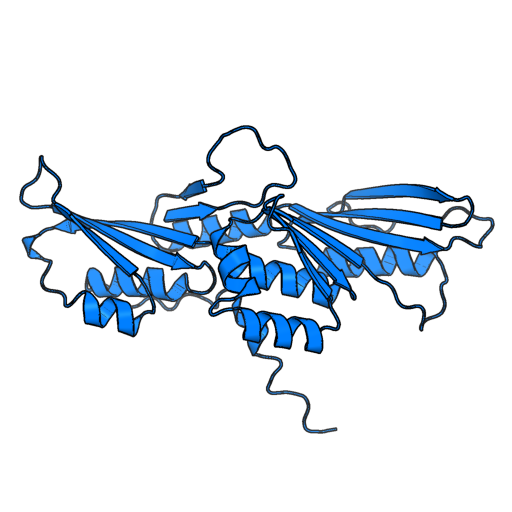 554 C CA . THR A 1 71 ? 17.075 8.730 -26.647 1.00 87.69 71 THR A CA 1
ATOM 555 C C . THR A 1 71 ? 16.986 7.632 -27.712 1.00 87.69 71 THR A C 1
ATOM 557 O O . THR A 1 71 ? 16.304 6.632 -27.483 1.00 87.69 71 THR A O 1
ATOM 560 N N . PRO A 1 72 ? 17.687 7.746 -28.857 1.00 85.00 72 PRO A N 1
ATOM 561 C CA . PRO A 1 72 ? 17.694 6.684 -29.867 1.00 85.00 72 PRO A CA 1
ATOM 562 C C . PRO A 1 72 ? 18.108 5.298 -29.343 1.00 85.00 72 PRO A C 1
ATOM 564 O O . PRO A 1 72 ? 17.780 4.295 -29.966 1.00 85.00 72 PRO A O 1
ATOM 567 N N . THR A 1 73 ? 18.810 5.235 -28.207 1.00 86.44 73 THR A N 1
ATOM 568 C CA . THR A 1 73 ? 19.311 3.993 -27.604 1.00 86.44 73 THR A CA 1
ATOM 569 C C . THR A 1 73 ? 18.764 3.739 -26.200 1.00 86.44 73 THR A C 1
ATOM 571 O O . THR A 1 73 ? 19.262 2.846 -25.520 1.00 86.44 73 THR A O 1
ATOM 574 N N . LEU A 1 74 ? 17.787 4.517 -25.721 1.00 89.38 74 LEU A N 1
ATOM 575 C CA . LEU A 1 74 ? 17.233 4.388 -24.370 1.00 89.38 74 LEU A CA 1
ATOM 576 C C . LEU A 1 74 ? 15.712 4.514 -24.392 1.00 89.38 74 LEU A C 1
ATOM 578 O O . LEU A 1 74 ? 15.163 5.537 -24.810 1.00 89.38 74 LEU A O 1
ATOM 582 N N . TYR A 1 75 ? 15.049 3.482 -23.887 1.00 91.31 75 TYR A N 1
ATOM 583 C CA . TYR A 1 75 ? 13.600 3.377 -23.823 1.00 91.31 75 TYR A CA 1
ATOM 584 C C . TYR A 1 75 ? 13.173 3.355 -22.364 1.00 91.31 75 TYR A C 1
ATOM 586 O O . TYR A 1 75 ? 13.719 2.595 -21.572 1.00 91.31 75 TYR A O 1
ATOM 594 N N . SER A 1 76 ? 12.188 4.177 -22.026 1.00 93.31 76 SER A N 1
ATOM 595 C CA . SER A 1 76 ? 11.558 4.204 -20.714 1.00 93.31 76 SER A CA 1
ATOM 596 C C . SER A 1 76 ? 10.219 3.494 -20.771 1.00 93.31 76 SER A C 1
ATOM 598 O O . SER A 1 76 ? 9.387 3.766 -21.643 1.00 93.31 76 SER A O 1
ATOM 600 N N . PHE A 1 77 ? 10.018 2.586 -19.832 1.00 94.56 77 PHE A N 1
ATOM 601 C CA . PHE A 1 77 ? 8.820 1.784 -19.683 1.00 94.56 77 PHE A CA 1
ATOM 602 C C . PHE A 1 77 ? 8.035 2.265 -18.480 1.00 94.56 77 PHE A C 1
ATOM 604 O O . PHE A 1 77 ? 8.591 2.486 -17.409 1.00 94.56 77 PHE A O 1
ATOM 611 N N . ILE A 1 78 ? 6.726 2.394 -18.657 1.00 95.38 78 ILE A N 1
ATOM 612 C CA . ILE A 1 78 ? 5.772 2.663 -17.587 1.00 95.38 78 ILE A CA 1
ATOM 613 C C . ILE A 1 78 ? 4.769 1.515 -17.594 1.00 95.38 78 ILE A C 1
ATOM 615 O O . ILE A 1 78 ? 3.901 1.444 -18.464 1.00 95.38 78 ILE A O 1
ATOM 619 N N . VAL A 1 79 ? 4.899 0.619 -16.624 1.00 95.00 79 VAL A N 1
ATOM 620 C CA . VAL A 1 79 ? 4.016 -0.526 -16.406 1.00 95.00 79 VAL A CA 1
ATOM 621 C C . VAL A 1 79 ? 2.978 -0.139 -15.362 1.00 95.00 79 VAL A C 1
ATOM 623 O O . VAL A 1 79 ? 3.328 0.232 -14.241 1.00 95.00 79 VAL A O 1
ATOM 626 N N . ARG A 1 80 ? 1.697 -0.205 -15.725 1.00 94.12 80 ARG A N 1
ATOM 627 C CA . ARG A 1 80 ? 0.568 0.061 -14.829 1.00 94.12 80 ARG A CA 1
ATOM 628 C C . ARG A 1 80 ? -0.280 -1.190 -14.660 1.00 94.12 80 ARG A C 1
ATOM 630 O O . ARG A 1 80 ? -0.633 -1.832 -15.645 1.00 94.12 80 ARG A O 1
ATOM 637 N N . ALA A 1 81 ? -0.625 -1.494 -13.417 1.00 93.06 81 ALA A N 1
ATOM 638 C CA . ALA A 1 81 ? -1.398 -2.675 -13.054 1.00 93.06 81 ALA A CA 1
ATOM 639 C C . ALA A 1 81 ? -2.209 -2.441 -11.776 1.00 93.06 81 ALA A C 1
ATOM 641 O O . ALA A 1 81 ? -2.073 -1.405 -11.120 1.00 93.06 81 ALA A O 1
ATOM 642 N N . ASN A 1 82 ? -3.002 -3.435 -11.393 1.00 91.44 82 ASN A N 1
ATOM 643 C CA . ASN A 1 82 ? -3.612 -3.519 -10.072 1.00 91.44 82 ASN A CA 1
ATOM 644 C C . ASN A 1 82 ? -2.594 -4.050 -9.046 1.00 91.44 82 ASN A C 1
ATOM 646 O O . ASN A 1 82 ? -1.814 -4.953 -9.337 1.00 91.44 82 ASN A O 1
ATOM 650 N N . ALA A 1 83 ? -2.606 -3.515 -7.824 1.00 85.56 83 ALA A N 1
ATOM 651 C CA . ALA A 1 83 ? -1.680 -3.905 -6.756 1.00 85.56 83 ALA A CA 1
ATOM 652 C C . ALA A 1 83 ? -1.919 -5.321 -6.192 1.00 85.56 83 ALA A C 1
ATOM 654 O O . ALA A 1 83 ? -1.111 -5.808 -5.409 1.00 85.56 83 ALA A O 1
ATOM 655 N N . GLY A 1 84 ? -3.030 -5.973 -6.541 1.00 84.38 84 GLY A N 1
ATOM 656 C CA . GLY A 1 84 ? -3.283 -7.378 -6.213 1.00 84.38 84 GLY A CA 1
ATOM 657 C C . GLY A 1 84 ? -2.449 -8.360 -7.040 1.00 84.38 84 GLY A C 1
ATOM 658 O O . GLY A 1 84 ? -2.299 -9.510 -6.633 1.00 84.38 84 GLY A O 1
ATOM 659 N N . ASP A 1 85 ? -1.872 -7.901 -8.153 1.00 87.31 85 ASP A N 1
ATOM 660 C CA . ASP A 1 85 ? -1.322 -8.754 -9.206 1.00 87.31 85 ASP A CA 1
ATOM 661 C C . ASP A 1 85 ? 0.212 -8.667 -9.299 1.00 87.31 85 ASP A C 1
ATOM 663 O O . ASP A 1 85 ? 0.779 -8.684 -10.393 1.00 87.31 85 ASP A O 1
ATOM 667 N N . ASP A 1 86 ? 0.910 -8.594 -8.157 1.00 89.12 86 ASP A N 1
ATOM 668 C CA . ASP A 1 86 ? 2.378 -8.448 -8.092 1.00 89.12 86 ASP A CA 1
ATOM 669 C C . ASP A 1 86 ? 3.113 -9.444 -9.012 1.00 89.12 86 ASP A C 1
ATOM 671 O O . ASP A 1 86 ? 4.059 -9.080 -9.706 1.00 89.12 86 ASP A O 1
ATOM 675 N N . GLN A 1 87 ? 2.655 -10.699 -9.071 1.00 90.25 87 GLN A N 1
ATOM 676 C CA . GLN A 1 87 ? 3.258 -11.730 -9.925 1.00 90.25 87 GLN A CA 1
ATOM 677 C C . GLN A 1 87 ? 3.099 -11.435 -11.419 1.00 90.25 87 GLN A C 1
ATOM 679 O O . GLN A 1 87 ? 4.035 -11.645 -12.187 1.00 90.25 87 GLN A O 1
ATOM 684 N N . ILE A 1 88 ? 1.943 -10.913 -11.833 1.00 91.06 88 ILE A N 1
ATOM 685 C CA . ILE A 1 88 ? 1.689 -10.546 -13.231 1.00 91.06 88 ILE A CA 1
ATOM 686 C C . ILE A 1 88 ? 2.549 -9.334 -13.606 1.00 91.06 88 ILE A C 1
ATOM 688 O O . ILE A 1 88 ? 3.121 -9.303 -14.697 1.00 91.06 88 ILE A O 1
ATOM 692 N N . VAL A 1 89 ? 2.722 -8.373 -12.689 1.00 92.50 89 VAL A N 1
ATOM 693 C CA . VAL A 1 89 ? 3.630 -7.229 -12.876 1.00 92.50 89 VAL A CA 1
ATOM 694 C C . VAL A 1 89 ? 5.069 -7.702 -13.070 1.00 92.50 89 VAL A C 1
ATOM 696 O O . VAL A 1 89 ? 5.710 -7.328 -14.051 1.00 92.50 89 VAL A O 1
ATOM 699 N N . LEU A 1 90 ? 5.571 -8.553 -12.170 1.00 93.25 90 LEU A N 1
ATOM 700 C CA . LEU A 1 90 ? 6.931 -9.094 -12.244 1.00 93.25 90 LEU A CA 1
ATOM 701 C C . LEU A 1 90 ? 7.155 -9.897 -13.528 1.00 93.25 90 LEU A C 1
ATOM 703 O O . LEU A 1 90 ? 8.169 -9.716 -14.201 1.00 93.25 90 LEU A O 1
ATOM 707 N N . HIS A 1 91 ? 6.192 -10.742 -13.894 1.00 91.81 91 HIS A N 1
ATOM 708 C CA . HIS A 1 91 ? 6.241 -11.510 -15.131 1.00 91.81 91 HIS A CA 1
ATOM 709 C C . HIS A 1 91 ? 6.290 -10.599 -16.365 1.00 91.81 91 HIS A C 1
ATOM 711 O O . HIS A 1 91 ? 7.126 -10.800 -17.241 1.00 91.81 91 HIS A O 1
ATOM 717 N N . SER A 1 92 ? 5.466 -9.551 -16.401 1.00 91.88 92 SER A N 1
ATOM 718 C CA . SER A 1 92 ? 5.420 -8.607 -17.525 1.00 91.88 92 SER A CA 1
ATOM 719 C C . SER A 1 92 ? 6.707 -7.801 -17.666 1.00 91.88 92 SER A C 1
ATOM 721 O O . SER A 1 92 ? 7.177 -7.585 -18.780 1.00 91.88 92 SER A O 1
ATOM 723 N N . ILE A 1 93 ? 7.311 -7.391 -16.545 1.00 92.69 93 ILE A N 1
ATOM 724 C CA . ILE A 1 93 ? 8.630 -6.748 -16.541 1.00 92.69 93 ILE A CA 1
ATOM 725 C C . ILE A 1 93 ? 9.668 -7.691 -17.164 1.00 92.69 93 ILE A C 1
ATOM 727 O O . ILE A 1 93 ? 10.404 -7.269 -18.051 1.00 92.69 93 ILE A O 1
ATOM 731 N N . ASN A 1 94 ? 9.682 -8.970 -16.775 1.00 91.12 94 ASN A N 1
ATOM 732 C CA . ASN A 1 94 ? 10.604 -9.959 -17.341 1.00 91.12 94 ASN A CA 1
ATOM 733 C C . ASN A 1 94 ? 10.390 -10.173 -18.846 1.00 91.12 94 ASN A C 1
ATOM 735 O O . ASN A 1 94 ? 11.366 -10.160 -19.589 1.00 91.12 94 ASN A O 1
ATOM 739 N N . LEU A 1 95 ? 9.139 -10.283 -19.309 1.00 90.62 95 LEU A N 1
ATOM 740 C CA . LEU A 1 95 ? 8.838 -10.398 -20.741 1.00 90.62 95 LEU A CA 1
ATOM 741 C C . LEU A 1 95 ? 9.374 -9.200 -21.535 1.00 90.62 95 LEU A C 1
ATOM 743 O O . LEU A 1 95 ? 9.963 -9.389 -22.594 1.00 90.62 95 LEU A O 1
ATOM 747 N N . ILE A 1 96 ? 9.220 -7.975 -21.017 1.00 90.44 96 ILE A N 1
ATOM 748 C CA . ILE A 1 96 ? 9.770 -6.762 -21.648 1.00 90.44 96 ILE A CA 1
ATOM 749 C C . ILE A 1 96 ? 11.299 -6.838 -21.713 1.00 90.44 96 ILE A C 1
ATOM 751 O O . ILE A 1 96 ? 11.890 -6.555 -22.751 1.00 90.44 96 ILE A O 1
ATOM 755 N N . ILE A 1 97 ? 11.943 -7.227 -20.613 1.00 89.62 97 ILE A N 1
ATOM 756 C CA . ILE A 1 97 ? 13.402 -7.339 -20.520 1.00 89.62 97 ILE A CA 1
ATOM 757 C C . ILE A 1 97 ? 13.954 -8.351 -21.529 1.00 89.62 97 ILE A C 1
ATOM 759 O O . ILE A 1 97 ? 14.970 -8.085 -22.174 1.00 89.62 97 ILE A O 1
ATOM 763 N N . GLU A 1 98 ? 13.286 -9.493 -21.685 1.00 88.06 98 GLU A N 1
ATOM 764 C CA . GLU A 1 98 ? 13.692 -10.554 -22.608 1.00 88.06 98 GLU A CA 1
ATOM 765 C C . GLU A 1 98 ? 13.743 -10.074 -24.066 1.00 88.06 98 GLU A C 1
ATOM 767 O O . GLU A 1 98 ? 14.634 -10.494 -24.809 1.00 88.06 98 GLU A O 1
ATOM 772 N N . GLN A 1 99 ? 12.881 -9.125 -24.454 1.00 87.00 99 GLN A N 1
ATOM 773 C CA . GLN A 1 99 ? 12.900 -8.519 -25.795 1.00 87.00 99 GLN A CA 1
ATOM 774 C C . GLN A 1 99 ? 14.133 -7.647 -26.052 1.00 87.00 99 GLN A C 1
ATOM 776 O O . GLN A 1 99 ? 14.511 -7.429 -27.200 1.00 87.00 99 GLN A O 1
ATOM 781 N N . PHE A 1 100 ? 14.765 -7.124 -24.999 1.00 86.94 100 PHE A N 1
ATOM 782 C CA . PHE A 1 100 ? 15.886 -6.186 -25.107 1.00 86.94 100 PHE A CA 1
ATOM 783 C C . PHE A 1 100 ? 17.249 -6.885 -25.163 1.00 86.94 100 PHE A C 1
ATOM 785 O O . PHE A 1 100 ? 18.267 -6.207 -25.301 1.00 86.94 100 PHE A O 1
ATOM 792 N N . HIS A 1 101 ? 17.278 -8.224 -25.070 1.00 81.38 101 HIS A N 1
ATOM 793 C CA . HIS A 1 101 ? 18.479 -9.071 -25.138 1.00 81.38 101 HIS A CA 1
ATOM 794 C C . HIS A 1 101 ? 19.673 -8.532 -24.326 1.00 81.38 101 HIS A C 1
ATOM 796 O O . HIS A 1 101 ? 20.835 -8.651 -24.727 1.00 81.38 101 HIS A O 1
ATOM 802 N N . ILE A 1 102 ? 19.387 -7.916 -23.179 1.00 82.88 102 ILE A N 1
ATOM 803 C CA . ILE A 1 102 ? 20.410 -7.371 -22.293 1.00 82.88 102 ILE A CA 1
ATOM 804 C C . ILE A 1 102 ? 21.220 -8.506 -21.643 1.00 82.88 102 ILE A C 1
ATOM 806 O O . ILE A 1 102 ? 20.702 -9.615 -21.465 1.00 82.88 102 ILE A O 1
ATOM 810 N N . PRO A 1 103 ? 22.489 -8.263 -21.263 1.00 83.25 103 PRO A N 1
ATOM 811 C CA . PRO A 1 103 ? 23.265 -9.233 -20.497 1.00 83.25 103 PRO A CA 1
ATOM 812 C C . PRO A 1 103 ? 22.516 -9.666 -19.232 1.00 83.25 103 PRO A C 1
ATOM 814 O O . PRO A 1 103 ? 21.891 -8.838 -18.574 1.00 83.25 103 PRO A O 1
ATOM 817 N N . LYS A 1 104 ? 22.623 -10.944 -18.851 1.00 78.88 104 LYS A N 1
ATOM 818 C CA . LYS A 1 104 ? 21.936 -11.479 -17.658 1.00 78.88 104 LYS A CA 1
ATOM 819 C C . LYS A 1 104 ? 22.298 -10.742 -16.365 1.00 78.88 104 LYS A C 1
ATOM 821 O O . LYS A 1 104 ? 21.464 -10.642 -15.474 1.00 78.88 104 LYS A O 1
ATOM 826 N N . ASP A 1 105 ? 23.514 -10.207 -16.294 1.00 82.75 105 ASP A N 1
ATOM 827 C CA . ASP A 1 105 ? 24.017 -9.464 -15.136 1.00 82.75 105 ASP A CA 1
ATOM 828 C C . ASP A 1 105 ? 23.713 -7.958 -15.213 1.00 82.75 105 ASP A C 1
ATOM 830 O O . ASP A 1 105 ? 24.175 -7.189 -14.368 1.00 82.75 105 ASP A O 1
ATOM 834 N N . PHE A 1 106 ? 22.970 -7.506 -16.231 1.00 83.50 106 PHE A N 1
ATOM 835 C CA . PHE A 1 106 ? 22.591 -6.105 -16.354 1.00 83.50 106 PHE A CA 1
ATOM 836 C C . PHE A 1 106 ? 21.667 -5.718 -15.186 1.00 83.50 106 PHE A C 1
ATOM 838 O O . PHE A 1 106 ? 20.590 -6.302 -15.036 1.00 83.50 106 PHE A O 1
ATOM 845 N N . PRO A 1 107 ? 22.055 -4.743 -14.345 1.00 84.69 107 PRO A N 1
ATOM 846 C CA . PRO A 1 107 ? 21.264 -4.375 -13.184 1.00 84.69 107 PRO A CA 1
ATOM 847 C C . PRO A 1 107 ? 20.043 -3.571 -13.627 1.00 84.69 107 PRO A C 1
ATOM 849 O O . PRO A 1 107 ? 20.150 -2.415 -14.033 1.00 84.69 107 PRO A O 1
ATOM 852 N N . ILE A 1 108 ? 18.865 -4.178 -13.524 1.00 89.31 108 ILE A N 1
ATOM 853 C CA . ILE A 1 108 ? 17.608 -3.503 -13.844 1.00 89.31 108 ILE A CA 1
ATOM 854 C C . ILE A 1 108 ? 17.106 -2.817 -12.586 1.00 89.31 108 ILE A C 1
ATOM 856 O O . ILE A 1 108 ? 16.710 -3.463 -11.613 1.00 89.31 108 ILE A O 1
ATOM 860 N N . ILE A 1 109 ? 17.136 -1.490 -12.622 1.00 94.81 109 ILE A N 1
ATOM 861 C CA . ILE A 1 109 ? 16.594 -0.655 -11.563 1.00 94.81 109 ILE A CA 1
ATOM 862 C C . ILE A 1 109 ? 15.212 -0.197 -11.992 1.00 94.81 109 ILE A C 1
ATOM 864 O O . ILE A 1 109 ? 15.037 0.487 -12.998 1.00 94.81 109 ILE A O 1
ATOM 868 N N . THR A 1 110 ? 14.231 -0.592 -11.198 1.00 97.06 110 THR A N 1
ATOM 869 C CA . THR A 1 110 ? 12.856 -0.133 -11.325 1.00 97.06 110 THR A CA 1
ATOM 870 C C . THR A 1 110 ? 12.568 0.930 -10.284 1.00 97.06 110 THR A C 1
ATOM 872 O O . THR A 1 110 ? 13.246 1.011 -9.256 1.00 97.06 110 THR A O 1
ATOM 875 N N . SER A 1 111 ? 11.553 1.741 -10.533 1.00 97.06 111 SER A N 1
ATOM 876 C CA . SER A 1 111 ? 11.085 2.740 -9.594 1.00 97.06 111 SER A CA 1
ATOM 877 C C . SER A 1 111 ? 9.566 2.806 -9.526 1.00 97.06 111 SER A C 1
ATOM 879 O O . SER A 1 111 ? 8.863 2.540 -10.495 1.00 97.06 111 SER A O 1
ATOM 881 N N . THR A 1 112 ? 9.052 3.168 -8.357 1.00 96.12 112 THR A N 1
ATOM 882 C CA . THR A 1 112 ? 7.649 3.543 -8.143 1.00 96.12 112 THR A CA 1
ATOM 883 C C . THR A 1 112 ? 7.623 4.806 -7.309 1.00 96.12 112 THR A C 1
ATOM 885 O O . THR A 1 112 ? 8.508 5.046 -6.486 1.00 96.12 112 THR A O 1
ATOM 888 N N . TYR A 1 113 ? 6.560 5.582 -7.467 1.00 93.56 113 TYR A N 1
ATOM 889 C CA . TYR A 1 113 ? 6.246 6.674 -6.565 1.00 93.56 113 TYR A CA 1
ATOM 890 C C . TYR A 1 113 ? 4.775 6.624 -6.167 1.00 93.56 113 TYR A C 1
ATOM 892 O O . TYR A 1 113 ? 3.943 6.084 -6.899 1.00 93.56 113 TYR A O 1
ATOM 900 N N . PHE A 1 114 ? 4.456 7.155 -4.994 1.00 91.38 114 PHE A N 1
ATOM 901 C CA . PHE A 1 114 ? 3.080 7.298 -4.526 1.00 91.38 114 PHE A CA 1
ATOM 902 C C . PHE A 1 114 ? 3.009 8.291 -3.369 1.00 91.38 114 PHE A C 1
ATOM 904 O O . PHE A 1 114 ? 4.002 8.524 -2.675 1.00 91.38 114 PHE A O 1
ATOM 911 N N . ASN A 1 115 ? 1.824 8.861 -3.161 1.00 89.00 115 ASN A N 1
ATOM 912 C CA . ASN A 1 115 ? 1.603 9.810 -2.080 1.00 89.00 115 ASN A CA 1
ATOM 913 C C . ASN A 1 115 ? 1.179 9.096 -0.793 1.00 89.00 115 ASN A C 1
ATOM 915 O O . ASN A 1 115 ? 0.414 8.130 -0.823 1.00 89.00 115 ASN A O 1
ATOM 919 N N . VAL A 1 116 ? 1.652 9.600 0.341 1.00 88.38 116 VAL A N 1
ATOM 920 C CA . VAL A 1 116 ? 1.310 9.140 1.688 1.00 88.38 116 VAL A CA 1
ATOM 921 C C . VAL A 1 116 ? 1.038 10.331 2.598 1.00 88.38 116 VAL A C 1
ATOM 923 O O . VAL A 1 116 ? 1.373 11.465 2.285 1.00 88.38 116 VAL A O 1
ATOM 926 N N . LYS A 1 117 ? 0.450 10.077 3.763 1.00 87.12 117 LYS A N 1
ATOM 927 C CA . LYS A 1 117 ? 0.252 11.116 4.775 1.00 87.12 117 LYS A CA 1
ATOM 928 C C . LYS A 1 117 ? 1.556 11.449 5.514 1.00 87.12 117 LYS A C 1
ATOM 930 O O . LYS A 1 117 ? 2.440 10.601 5.648 1.00 87.12 117 LYS A O 1
ATOM 935 N N . ASP A 1 118 ? 1.632 12.666 6.055 1.00 87.31 118 ASP A N 1
ATOM 936 C CA . ASP A 1 118 ? 2.799 13.174 6.799 1.00 87.31 118 ASP A CA 1
ATOM 937 C C . ASP A 1 118 ? 3.170 12.331 8.029 1.00 87.31 118 ASP A C 1
ATOM 939 O O . ASP A 1 118 ? 4.343 12.245 8.400 1.00 87.31 118 ASP A O 1
ATOM 943 N N . ASP A 1 119 ? 2.188 11.696 8.675 1.00 87.94 119 ASP A N 1
ATOM 944 C CA . ASP A 1 119 ? 2.407 10.821 9.830 1.00 87.94 119 ASP A CA 1
ATOM 945 C C . ASP A 1 119 ? 3.193 9.559 9.451 1.00 87.94 119 ASP A C 1
ATOM 947 O O . ASP A 1 119 ? 4.079 9.145 10.201 1.00 87.94 119 ASP A O 1
ATOM 951 N N . ILE A 1 120 ? 2.951 9.002 8.260 1.00 91.75 120 ILE A N 1
ATOM 952 C CA . ILE A 1 120 ? 3.725 7.875 7.722 1.00 91.75 120 ILE A CA 1
ATOM 953 C C . ILE A 1 120 ? 5.167 8.312 7.447 1.00 91.75 120 ILE A C 1
ATOM 955 O O . ILE A 1 120 ? 6.098 7.640 7.885 1.00 91.75 120 ILE A O 1
ATOM 959 N N . ILE A 1 121 ? 5.369 9.456 6.782 1.00 91.38 121 ILE A N 1
ATOM 960 C CA . ILE A 1 121 ? 6.717 9.983 6.494 1.00 91.38 121 ILE A CA 1
ATOM 961 C C . ILE A 1 121 ? 7.492 10.205 7.794 1.00 91.38 121 ILE A C 1
ATOM 963 O O . ILE A 1 121 ? 8.636 9.768 7.920 1.00 91.38 121 ILE A O 1
ATOM 967 N N . SER A 1 122 ? 6.844 10.815 8.787 1.00 91.25 122 SER A N 1
ATOM 968 C CA . SER A 1 122 ? 7.434 11.054 10.105 1.00 91.25 122 SER A CA 1
ATOM 969 C C . SER A 1 122 ? 7.810 9.742 10.805 1.00 91.25 122 SER A C 1
ATOM 971 O O . SER A 1 122 ? 8.902 9.643 11.370 1.00 91.25 122 SER A O 1
ATOM 973 N N . SER A 1 123 ? 6.947 8.717 10.721 1.00 92.44 123 SER A N 1
ATOM 974 C CA . SER A 1 123 ? 7.213 7.389 11.295 1.00 92.44 123 SER A CA 1
ATOM 975 C C . SER A 1 123 ? 8.402 6.683 10.636 1.00 92.44 123 SER A C 1
ATOM 977 O O . SER A 1 123 ? 9.184 6.018 11.317 1.00 92.44 123 SER A O 1
ATOM 979 N N . LEU A 1 124 ? 8.560 6.850 9.318 1.00 93.94 124 LEU A N 1
ATOM 980 C CA . LEU A 1 124 ? 9.640 6.254 8.531 1.00 93.94 124 LEU A CA 1
ATOM 981 C C . LEU A 1 124 ? 10.980 6.983 8.704 1.00 93.94 124 LEU A C 1
ATOM 983 O O . LEU A 1 124 ? 12.021 6.329 8.725 1.00 93.94 124 LEU A O 1
ATOM 987 N N . GLN A 1 125 ? 10.982 8.311 8.851 1.00 91.12 125 GLN A N 1
ATOM 988 C CA . GLN A 1 125 ? 12.216 9.097 8.985 1.00 91.12 125 GLN A CA 1
ATOM 989 C C . GLN A 1 125 ? 12.827 9.030 10.382 1.00 91.12 125 GLN A C 1
ATOM 991 O O . GLN A 1 125 ? 14.022 8.784 10.505 1.00 91.12 125 GLN A O 1
ATOM 996 N N . ASN A 1 126 ? 12.018 9.269 11.417 1.00 89.12 126 ASN A N 1
ATOM 997 C CA . ASN A 1 126 ? 12.500 9.448 12.791 1.00 89.12 126 ASN A CA 1
ATOM 998 C C . ASN A 1 126 ? 11.589 8.773 13.830 1.00 89.12 126 ASN A C 1
ATOM 1000 O O . ASN A 1 126 ? 11.578 9.165 14.997 1.00 89.12 126 ASN A O 1
ATOM 1004 N N . GLY A 1 127 ? 10.772 7.810 13.407 1.00 90.88 127 GLY A N 1
ATOM 1005 C CA . GLY A 1 127 ? 9.765 7.181 14.252 1.00 90.88 127 GLY A CA 1
ATOM 1006 C C . GLY A 1 127 ? 10.010 5.698 14.485 1.00 90.88 127 GLY A C 1
ATOM 1007 O O . GLY A 1 127 ? 11.119 5.178 14.355 1.00 90.88 127 GLY A O 1
ATOM 1008 N N . LYS A 1 128 ? 8.936 5.000 14.859 1.00 90.50 128 LYS A N 1
ATOM 1009 C CA . LYS A 1 128 ? 8.987 3.579 15.226 1.00 90.50 128 LYS A CA 1
ATOM 1010 C C . LYS A 1 128 ? 9.329 2.659 14.048 1.00 90.50 128 LYS A C 1
ATOM 1012 O O . LYS A 1 128 ? 9.840 1.564 14.267 1.00 90.50 128 LYS A O 1
ATOM 1017 N N . ASP A 1 129 ? 9.082 3.103 12.814 1.00 93.69 129 ASP A N 1
ATOM 1018 C CA . ASP A 1 129 ? 9.212 2.272 11.614 1.00 93.69 129 ASP A CA 1
ATOM 1019 C C . ASP A 1 129 ? 10.562 2.443 10.894 1.00 93.69 129 ASP A C 1
ATOM 1021 O O . ASP A 1 129 ? 10.883 1.649 10.009 1.00 93.69 129 ASP A O 1
ATOM 1025 N N . THR A 1 130 ? 11.400 3.406 11.298 1.00 94.88 130 THR A N 1
ATOM 1026 C CA . THR A 1 130 ? 12.699 3.703 10.662 1.00 94.88 130 THR A CA 1
ATOM 1027 C C . THR A 1 130 ? 13.625 2.488 10.593 1.00 94.88 130 THR A C 1
ATOM 1029 O O . THR A 1 130 ? 14.137 2.149 9.526 1.00 94.88 130 THR A O 1
ATOM 1032 N N . LEU A 1 131 ? 13.808 1.772 11.707 1.00 95.12 131 LEU A N 1
ATOM 1033 C CA . LEU A 1 131 ? 14.678 0.589 11.749 1.00 95.12 131 LEU A CA 1
ATOM 1034 C C . LEU A 1 131 ? 14.111 -0.587 10.941 1.00 95.12 131 LEU A C 1
ATOM 1036 O O . LEU A 1 131 ? 14.863 -1.420 10.433 1.00 95.12 131 LEU A O 1
ATOM 1040 N N . ARG A 1 132 ? 12.781 -0.697 10.828 1.00 93.56 132 ARG A N 1
ATOM 1041 C CA . ARG A 1 132 ? 12.128 -1.730 10.009 1.00 93.56 132 ARG A CA 1
ATOM 1042 C C . ARG A 1 132 ? 12.305 -1.408 8.524 1.00 93.56 132 ARG A C 1
ATOM 1044 O O . ARG A 1 132 ? 12.738 -2.285 7.782 1.00 93.56 132 ARG A O 1
ATOM 1051 N N . LEU A 1 133 ? 12.104 -0.148 8.131 1.00 95.31 133 LEU A N 1
ATOM 1052 C CA . LEU A 1 133 ? 12.361 0.333 6.773 1.00 95.31 133 LEU A CA 1
ATOM 1053 C C . LEU A 1 133 ? 13.814 0.084 6.353 1.00 95.31 133 LEU A C 1
ATOM 1055 O O . LEU A 1 133 ? 14.037 -0.513 5.308 1.00 95.31 133 LEU A O 1
ATOM 1059 N N . GLN A 1 134 ? 14.793 0.498 7.166 1.00 94.62 134 GLN A N 1
ATOM 1060 C CA . GLN A 1 134 ? 16.219 0.350 6.843 1.00 94.62 134 GLN A CA 1
ATOM 1061 C C . GLN A 1 134 ? 16.619 -1.115 6.634 1.00 94.62 134 GLN A C 1
ATOM 1063 O O . GLN A 1 134 ? 17.302 -1.431 5.663 1.00 94.62 134 GLN A O 1
ATOM 1068 N N . ARG A 1 135 ? 16.150 -2.024 7.503 1.00 94.56 135 ARG A N 1
ATOM 1069 C CA . ARG A 1 135 ? 16.414 -3.465 7.366 1.00 94.56 135 ARG A CA 1
ATOM 1070 C C . ARG A 1 135 ? 15.821 -4.039 6.081 1.00 94.56 135 ARG A C 1
ATOM 1072 O O . ARG A 1 135 ? 16.514 -4.766 5.374 1.00 94.56 135 ARG A O 1
ATOM 1079 N N . LEU A 1 136 ? 14.566 -3.707 5.770 1.00 94.50 136 LEU A N 1
ATOM 1080 C CA . LEU A 1 136 ? 13.904 -4.169 4.548 1.00 94.50 136 LEU A CA 1
ATOM 1081 C C . LEU A 1 136 ? 14.586 -3.592 3.297 1.00 94.50 136 LEU A C 1
ATOM 1083 O O . LEU A 1 136 ? 14.921 -4.341 2.385 1.00 94.50 136 LEU A O 1
ATOM 1087 N N . ALA A 1 137 ? 14.859 -2.286 3.279 1.00 95.69 137 ALA A N 1
ATOM 1088 C CA . ALA A 1 137 ? 15.556 -1.601 2.192 1.00 95.69 137 ALA A CA 1
ATOM 1089 C C . ALA A 1 137 ? 16.930 -2.231 1.911 1.00 95.69 137 ALA A C 1
ATOM 1091 O O . ALA A 1 137 ? 17.242 -2.560 0.768 1.00 95.69 137 ALA A O 1
ATOM 1092 N N . GLN A 1 138 ? 17.720 -2.495 2.956 1.00 95.62 138 GLN A N 1
ATOM 1093 C CA . GLN A 1 138 ? 19.018 -3.155 2.826 1.00 95.62 138 GLN A CA 1
ATOM 1094 C C . GLN A 1 138 ? 18.888 -4.591 2.301 1.00 95.62 138 GLN A C 1
ATOM 1096 O O . GLN A 1 138 ? 19.617 -4.974 1.386 1.00 95.62 138 GLN A O 1
ATOM 1101 N N . HIS A 1 139 ? 17.971 -5.385 2.861 1.00 94.62 139 HIS A N 1
ATOM 1102 C CA . HIS A 1 139 ? 17.786 -6.785 2.476 1.00 94.62 139 HIS A CA 1
ATOM 1103 C C . HIS A 1 139 ? 17.368 -6.924 1.007 1.00 94.62 139 HIS A C 1
ATOM 1105 O O . HIS A 1 139 ? 17.940 -7.725 0.269 1.00 94.62 139 HIS A O 1
ATOM 1111 N N . TYR A 1 140 ? 16.419 -6.096 0.568 1.00 94.31 140 TYR A N 1
ATOM 1112 C CA . TYR A 1 140 ? 15.903 -6.116 -0.799 1.00 94.31 140 TYR A CA 1
ATOM 1113 C C . TYR A 1 140 ? 16.709 -5.251 -1.779 1.00 94.31 140 TYR A C 1
ATOM 1115 O O . TYR A 1 140 ? 16.370 -5.209 -2.960 1.00 94.31 140 TYR A O 1
ATOM 1123 N N . LYS A 1 141 ? 17.795 -4.607 -1.320 1.00 95.44 141 LYS A N 1
ATOM 1124 C CA . LYS A 1 141 ? 18.667 -3.723 -2.118 1.00 95.44 141 LYS A CA 1
ATOM 1125 C C . LYS A 1 141 ? 17.889 -2.591 -2.796 1.00 95.44 141 LYS A C 1
ATOM 1127 O O . LYS A 1 141 ? 18.043 -2.334 -3.987 1.00 95.44 141 LYS A O 1
ATOM 1132 N N . VAL A 1 142 ? 17.032 -1.941 -2.022 1.00 96.75 142 VAL A N 1
ATOM 1133 C CA . VAL A 1 142 ? 16.151 -0.863 -2.464 1.00 96.75 142 VAL A CA 1
ATOM 1134 C C . VAL A 1 142 ? 16.539 0.433 -1.764 1.00 96.75 142 VAL A C 1
ATOM 1136 O O . VAL A 1 142 ? 16.811 0.446 -0.566 1.00 96.75 142 VAL A O 1
ATOM 1139 N N . GLU A 1 143 ? 16.518 1.534 -2.501 1.00 96.88 143 GLU A N 1
ATOM 1140 C CA . GLU A 1 143 ? 16.633 2.890 -1.978 1.00 96.88 143 GLU A CA 1
ATOM 1141 C C . GLU A 1 143 ? 15.240 3.516 -1.845 1.00 96.88 143 GLU A C 1
ATOM 1143 O O . GLU A 1 143 ? 14.392 3.375 -2.728 1.00 96.88 143 GLU A O 1
ATOM 1148 N N . VAL A 1 144 ? 14.999 4.220 -0.738 1.00 96.12 144 VAL A N 1
ATOM 1149 C CA . VAL A 1 144 ? 13.737 4.921 -0.478 1.00 96.12 144 VAL A CA 1
ATOM 1150 C C . VAL A 1 144 ? 14.020 6.395 -0.251 1.00 96.12 144 VAL A C 1
ATOM 1152 O O . VAL A 1 144 ? 14.722 6.765 0.687 1.00 96.12 144 VAL A O 1
ATOM 1155 N N . GLN A 1 145 ? 13.425 7.236 -1.087 1.00 94.62 145 GLN A N 1
ATOM 1156 C CA . GLN A 1 145 ? 13.503 8.683 -0.986 1.00 94.62 145 GLN A CA 1
ATOM 1157 C C . GLN A 1 145 ? 12.194 9.217 -0.406 1.00 94.62 145 GLN A C 1
ATOM 1159 O O . GLN A 1 145 ? 11.116 9.070 -0.985 1.00 94.62 145 GLN A O 1
ATOM 1164 N N . LEU A 1 146 ? 12.302 9.826 0.774 1.00 90.00 146 LEU A N 1
ATOM 1165 C CA . LEU A 1 146 ? 11.184 10.374 1.534 1.00 90.00 146 LEU A CA 1
ATOM 1166 C C . LEU A 1 146 ? 11.156 11.894 1.333 1.00 90.00 146 LEU A C 1
ATOM 1168 O O . LEU A 1 146 ? 11.986 12.606 1.901 1.00 90.00 146 LEU A O 1
ATOM 1172 N N . GLN A 1 147 ? 10.235 12.400 0.511 1.00 79.56 147 GLN A N 1
ATOM 1173 C CA . GLN A 1 147 ? 10.143 13.832 0.219 1.00 79.56 147 GLN A CA 1
ATOM 1174 C C . GLN A 1 147 ? 9.109 14.513 1.127 1.00 79.56 147 GLN A C 1
ATOM 1176 O O . GLN A 1 147 ? 7.902 14.381 0.938 1.00 79.56 147 GLN A O 1
ATOM 1181 N N . ASN A 1 148 ? 9.589 15.300 2.093 1.00 69.44 148 ASN A N 1
ATOM 1182 C CA . ASN A 1 148 ? 8.735 15.930 3.112 1.00 69.44 148 ASN A CA 1
ATOM 1183 C C . ASN A 1 148 ? 7.767 16.979 2.554 1.00 69.44 148 ASN A C 1
ATOM 1185 O O . ASN A 1 148 ? 6.684 17.160 3.093 1.00 69.44 148 ASN A O 1
ATOM 1189 N N . LEU A 1 149 ? 8.154 17.688 1.492 1.00 67.00 149 LEU A N 1
ATOM 1190 C CA . LEU A 1 149 ? 7.367 18.806 0.957 1.00 67.00 149 LEU A CA 1
ATOM 1191 C C . LEU A 1 149 ? 6.245 18.361 0.009 1.00 67.00 149 LEU A C 1
ATOM 1193 O O . LEU A 1 149 ? 5.287 19.105 -0.180 1.00 67.00 149 LEU A O 1
ATOM 1197 N N . SER A 1 150 ? 6.369 17.182 -0.605 1.00 65.88 150 SER A N 1
ATOM 1198 C CA . SER A 1 150 ? 5.453 16.694 -1.645 1.00 65.88 150 SER A CA 1
ATOM 1199 C C . SER A 1 150 ? 4.537 15.569 -1.171 1.00 65.88 150 SER A C 1
ATOM 1201 O O . SER A 1 150 ? 3.704 15.116 -1.953 1.00 65.88 150 SER A O 1
ATOM 1203 N N . GLN A 1 151 ? 4.688 15.099 0.077 1.00 82.00 151 GLN A N 1
ATOM 1204 C CA . GLN A 1 151 ? 3.997 13.907 0.587 1.00 82.00 151 GLN A CA 1
ATOM 1205 C C . GLN A 1 151 ? 4.219 12.659 -0.285 1.00 82.00 151 GLN A C 1
ATOM 1207 O O . GLN A 1 151 ? 3.463 11.693 -0.217 1.00 82.00 151 GLN A O 1
ATOM 1212 N N . GLN A 1 152 ? 5.268 12.667 -1.109 1.00 87.50 152 GLN A N 1
ATOM 1213 C CA . GLN A 1 152 ? 5.562 11.621 -2.070 1.00 87.50 152 GLN A CA 1
ATOM 1214 C C . GLN A 1 152 ? 6.734 10.776 -1.582 1.00 87.50 152 GLN A C 1
ATOM 1216 O O . GLN A 1 152 ? 7.776 11.283 -1.159 1.00 87.50 152 GLN A O 1
ATOM 1221 N N . ILE A 1 153 ? 6.568 9.464 -1.688 1.00 92.44 153 ILE A N 1
ATOM 1222 C CA . ILE A 1 153 ? 7.645 8.499 -1.510 1.00 92.44 153 ILE A CA 1
ATOM 1223 C C . ILE A 1 153 ? 8.052 8.000 -2.885 1.00 92.44 153 ILE A C 1
ATOM 1225 O O . ILE A 1 153 ? 7.192 7.671 -3.703 1.00 92.44 153 ILE A O 1
ATOM 1229 N N . GLN A 1 154 ? 9.359 7.928 -3.116 1.00 95.19 154 GLN A N 1
ATOM 1230 C CA . GLN A 1 154 ? 9.941 7.278 -4.282 1.00 95.19 154 GLN A CA 1
ATOM 1231 C C . GLN A 1 154 ? 10.781 6.091 -3.819 1.00 95.19 154 GLN A C 1
ATOM 1233 O O . GLN A 1 154 ? 11.496 6.169 -2.820 1.00 95.19 154 GLN A O 1
ATOM 1238 N N . ILE A 1 155 ? 10.650 4.970 -4.514 1.00 97.19 155 ILE A N 1
ATOM 1239 C CA . ILE A 1 155 ? 11.328 3.717 -4.188 1.00 97.19 155 ILE A CA 1
ATOM 1240 C C . ILE A 1 155 ? 12.041 3.254 -5.449 1.00 97.19 155 ILE A C 1
ATOM 1242 O O . ILE A 1 155 ? 11.406 3.190 -6.500 1.00 97.19 155 ILE A O 1
ATOM 1246 N N . HIS A 1 156 ? 13.329 2.928 -5.343 1.00 97.12 156 HIS A N 1
ATOM 1247 C CA . HIS A 1 156 ? 14.188 2.545 -6.462 1.00 97.12 156 HIS A CA 1
ATOM 1248 C C . HIS A 1 156 ? 14.941 1.252 -6.147 1.00 97.12 156 HIS A C 1
ATOM 1250 O O . HIS A 1 156 ? 15.530 1.127 -5.079 1.00 97.12 156 HIS A O 1
ATOM 1256 N N . GLY A 1 157 ? 14.960 0.291 -7.065 1.00 96.88 157 GLY A N 1
ATOM 1257 C CA . GLY A 1 157 ? 15.700 -0.960 -6.889 1.00 96.88 157 GLY A CA 1
ATOM 1258 C C . GLY A 1 157 ? 15.139 -2.117 -7.718 1.00 96.88 157 GLY A C 1
ATOM 1259 O O . GLY A 1 157 ? 14.393 -1.888 -8.676 1.00 96.88 157 GLY A O 1
ATOM 1260 N N . PRO A 1 158 ? 15.477 -3.368 -7.360 1.00 95.81 158 PRO A N 1
ATOM 1261 C CA . PRO A 1 158 ? 14.896 -4.560 -7.975 1.00 95.81 158 PRO A CA 1
ATOM 1262 C C . PRO A 1 158 ? 13.365 -4.578 -7.854 1.00 95.81 158 PRO A C 1
ATOM 1264 O O . PRO A 1 158 ? 12.819 -4.246 -6.800 1.00 95.81 158 PRO A O 1
ATOM 1267 N N . SER A 1 159 ? 12.666 -4.994 -8.914 1.00 94.62 159 SER A N 1
ATOM 1268 C CA . SER A 1 159 ? 11.197 -4.921 -9.019 1.00 94.62 159 SER A CA 1
ATOM 1269 C C . SER A 1 159 ? 10.456 -5.621 -7.877 1.00 94.62 159 SER A C 1
ATOM 1271 O O . SER A 1 159 ? 9.494 -5.077 -7.336 1.00 94.62 159 SER A O 1
ATOM 1273 N N . ASN A 1 160 ? 10.935 -6.791 -7.450 1.00 93.12 160 ASN A N 1
ATOM 1274 C CA . ASN A 1 160 ? 10.374 -7.521 -6.313 1.00 93.12 160 ASN A CA 1
ATOM 1275 C C . ASN A 1 160 ? 10.494 -6.733 -4.998 1.00 93.12 160 ASN A C 1
ATOM 1277 O O . ASN A 1 160 ? 9.523 -6.619 -4.253 1.00 93.12 160 ASN A O 1
ATOM 1281 N N . GLY A 1 161 ? 11.666 -6.155 -4.733 1.00 94.31 161 GLY A N 1
ATOM 1282 C CA . GLY A 1 161 ? 11.933 -5.338 -3.558 1.00 94.31 161 GLY A CA 1
ATOM 1283 C C . GLY A 1 161 ? 11.109 -4.058 -3.552 1.00 94.31 161 GLY A C 1
ATOM 1284 O O . GLY A 1 161 ? 10.567 -3.680 -2.516 1.00 94.31 161 GLY A O 1
ATOM 1285 N N . VAL A 1 162 ? 10.972 -3.416 -4.714 1.00 95.88 162 VAL A N 1
ATOM 1286 C CA . VAL A 1 162 ? 10.184 -2.192 -4.890 1.00 95.88 162 VAL A CA 1
ATOM 1287 C C . VAL A 1 162 ? 8.705 -2.430 -4.564 1.00 95.88 162 VAL A C 1
ATOM 1289 O O . VAL A 1 162 ? 8.131 -1.687 -3.764 1.00 95.88 162 VAL A O 1
ATOM 1292 N N . LEU A 1 163 ? 8.092 -3.481 -5.124 1.00 94.00 163 LEU A N 1
ATOM 1293 C CA . LEU A 1 163 ? 6.692 -3.838 -4.844 1.00 94.00 163 LEU A CA 1
ATOM 1294 C C . LEU A 1 163 ? 6.480 -4.179 -3.363 1.00 94.00 163 LEU A C 1
ATOM 1296 O O . LEU A 1 163 ? 5.523 -3.716 -2.737 1.00 94.00 163 LEU A O 1
ATOM 1300 N N . LEU A 1 164 ? 7.419 -4.923 -2.782 1.00 93.19 164 LEU A N 1
ATOM 1301 C CA . LEU A 1 164 ? 7.371 -5.344 -1.389 1.00 93.19 164 LEU A CA 1
ATOM 1302 C C . LEU A 1 164 ? 7.482 -4.162 -0.416 1.00 93.19 164 LEU A C 1
ATOM 1304 O O . LEU A 1 164 ? 6.657 -4.036 0.491 1.00 93.19 164 LEU A O 1
ATOM 1308 N N . LEU A 1 165 ? 8.449 -3.259 -0.612 1.00 94.75 165 LEU A N 1
ATOM 1309 C CA . LEU A 1 165 ? 8.589 -2.064 0.229 1.00 94.75 165 LEU A CA 1
ATOM 1310 C C . LEU A 1 165 ? 7.407 -1.110 0.070 1.00 94.75 165 LEU A C 1
ATOM 1312 O O . LEU A 1 165 ? 6.964 -0.513 1.051 1.00 94.75 165 LEU A O 1
ATOM 1316 N N . ARG A 1 166 ? 6.848 -0.992 -1.139 1.00 94.00 166 ARG A N 1
ATOM 1317 C CA . ARG A 1 166 ? 5.597 -0.256 -1.335 1.00 94.00 166 ARG A CA 1
ATOM 1318 C C . ARG A 1 166 ? 4.488 -0.858 -0.474 1.00 94.00 166 ARG A C 1
ATOM 1320 O O . ARG A 1 166 ? 3.818 -0.121 0.243 1.00 94.00 166 ARG A O 1
ATOM 1327 N N . LYS A 1 167 ? 4.311 -2.183 -0.496 1.00 92.44 167 LYS A N 1
ATOM 1328 C CA . LYS A 1 167 ? 3.300 -2.876 0.316 1.00 92.44 167 LYS A CA 1
ATOM 1329 C C . LYS A 1 167 ? 3.515 -2.647 1.815 1.00 92.44 167 LYS A C 1
ATOM 1331 O O . LYS A 1 167 ? 2.559 -2.306 2.504 1.00 92.44 167 LYS A O 1
ATOM 1336 N N . PHE A 1 168 ? 4.757 -2.742 2.294 1.00 93.94 168 PHE A N 1
ATOM 1337 C CA . PHE A 1 168 ? 5.131 -2.406 3.673 1.00 93.94 168 PHE A CA 1
ATOM 1338 C C . PHE A 1 168 ? 4.647 -1.014 4.081 1.00 93.94 168 PHE A C 1
ATOM 1340 O O . PHE A 1 168 ? 3.915 -0.870 5.058 1.00 93.94 168 PHE A O 1
ATOM 1347 N N . ILE A 1 169 ? 5.008 0.003 3.299 1.00 94.25 169 ILE A N 1
ATOM 1348 C CA . ILE A 1 169 ? 4.672 1.397 3.598 1.00 94.25 169 ILE A CA 1
ATOM 1349 C C . ILE A 1 169 ? 3.152 1.609 3.580 1.00 94.25 169 ILE A C 1
ATOM 1351 O O . ILE A 1 169 ? 2.624 2.341 4.416 1.00 94.25 169 ILE A O 1
ATOM 1355 N N . LEU A 1 170 ? 2.423 0.932 2.687 1.00 91.69 170 LEU A N 1
ATOM 1356 C CA . LEU A 1 170 ? 0.958 0.988 2.664 1.00 91.69 170 LEU A CA 1
ATOM 1357 C C . LEU A 1 170 ? 0.309 0.389 3.904 1.00 91.69 170 LEU A C 1
ATOM 1359 O O . LEU A 1 170 ? -0.688 0.940 4.374 1.00 91.69 170 LEU A O 1
ATOM 1363 N N . GLY A 1 171 ? 0.892 -0.673 4.458 1.00 93.31 171 GLY A N 1
ATOM 1364 C CA . GLY A 1 171 ? 0.459 -1.271 5.719 1.00 93.31 171 GLY A CA 1
ATOM 1365 C C . GLY A 1 171 ? 0.507 -0.290 6.895 1.00 93.31 171 GLY A C 1
ATOM 1366 O O . GLY A 1 171 ? -0.269 -0.423 7.836 1.00 93.31 171 GLY A O 1
ATOM 1367 N N . LEU A 1 172 ? 1.331 0.759 6.822 1.00 93.94 172 LEU A N 1
ATOM 1368 C CA . LEU A 1 172 ? 1.405 1.805 7.850 1.00 93.94 172 LEU A CA 1
ATOM 1369 C C . LEU A 1 172 ? 0.246 2.815 7.778 1.00 93.94 172 LEU A C 1
ATOM 1371 O O . LEU A 1 172 ? 0.141 3.702 8.625 1.00 93.94 172 LEU A O 1
ATOM 1375 N N . SER A 1 173 ? -0.648 2.690 6.792 1.00 91.94 173 SER A N 1
ATOM 1376 C CA . SER A 1 173 ? -1.801 3.580 6.641 1.00 91.94 173 SER A CA 1
ATOM 1377 C C . SER A 1 173 ? -2.735 3.501 7.841 1.00 91.94 173 SER A C 1
ATOM 1379 O O . SER A 1 173 ? -3.190 2.423 8.220 1.00 91.94 173 SER A O 1
ATOM 1381 N N . SER A 1 174 ? -3.076 4.659 8.413 1.00 92.38 174 SER A N 1
ATOM 1382 C CA . SER A 1 174 ? -4.005 4.727 9.540 1.00 92.38 174 SER A CA 1
ATOM 1383 C C . SER A 1 174 ? -5.405 4.223 9.171 1.00 92.38 174 SER A C 1
ATOM 1385 O O . SER A 1 174 ? -5.988 4.622 8.155 1.00 92.38 174 SER A O 1
ATOM 1387 N N . ILE A 1 175 ? -5.968 3.406 10.062 1.00 94.50 175 ILE A N 1
ATOM 1388 C CA . ILE A 1 175 ? -7.341 2.913 10.016 1.00 94.50 175 ILE A CA 1
ATOM 1389 C C . ILE A 1 175 ? -8.129 3.333 11.250 1.00 94.50 175 ILE A C 1
ATOM 1391 O O . ILE A 1 175 ? -7.595 3.505 12.345 1.00 94.50 175 ILE A O 1
ATOM 1395 N N . THR A 1 176 ? -9.442 3.478 11.089 1.00 95.94 176 THR A N 1
ATOM 1396 C CA . THR A 1 176 ? -10.374 3.664 12.206 1.00 95.94 176 THR A CA 1
ATOM 1397 C C . THR A 1 176 ? -11.608 2.785 12.034 1.00 95.94 176 THR A C 1
ATOM 1399 O O . THR A 1 176 ? -12.327 2.887 11.036 1.00 95.94 176 THR A O 1
ATOM 1402 N N . LEU A 1 177 ? -11.896 1.945 13.023 1.00 96.94 177 LEU A N 1
ATOM 1403 C CA . LEU A 1 177 ? -13.137 1.188 13.143 1.00 96.94 177 LEU A CA 1
ATOM 1404 C C . LEU A 1 177 ? -14.029 1.853 14.191 1.00 96.94 177 LEU A C 1
ATOM 1406 O O . LEU A 1 177 ? -13.619 2.013 15.334 1.00 96.94 177 LEU A O 1
ATOM 1410 N N . SER A 1 178 ? -15.253 2.216 13.814 1.00 95.38 178 SER A N 1
ATOM 1411 C CA . SER A 1 178 ? -16.221 2.830 14.727 1.00 95.38 178 SER A CA 1
ATOM 1412 C C . SER A 1 178 ? -17.476 1.975 14.829 1.00 95.38 178 SER A C 1
ATOM 1414 O O . SER A 1 178 ? -17.942 1.454 13.814 1.00 95.38 178 SER A O 1
ATOM 1416 N N . PHE A 1 179 ? -18.011 1.844 16.040 1.00 93.81 179 PHE A N 1
ATOM 1417 C CA . PHE A 1 179 ? -19.235 1.106 16.349 1.00 93.81 179 PHE A CA 1
ATOM 1418 C C . PHE A 1 179 ? -19.884 1.666 17.621 1.00 93.81 179 PHE A C 1
ATOM 1420 O O . PHE A 1 179 ? -19.240 2.384 18.384 1.00 93.81 179 PHE A O 1
ATOM 1427 N N . ASP A 1 180 ? -21.160 1.358 17.831 1.00 91.19 180 ASP A N 1
ATOM 1428 C CA . ASP A 1 180 ? -21.910 1.777 19.014 1.00 91.19 180 ASP A CA 1
ATOM 1429 C C . ASP A 1 180 ? -22.047 0.605 19.997 1.00 91.19 180 ASP A C 1
ATOM 1431 O O . ASP A 1 180 ? -22.250 -0.535 19.576 1.00 91.19 180 ASP A O 1
ATOM 1435 N N . VAL A 1 181 ? -21.955 0.892 21.297 1.00 87.62 181 VAL A N 1
ATOM 1436 C CA . VAL A 1 181 ? -22.129 -0.077 22.390 1.00 87.62 181 VAL A CA 1
ATOM 1437 C C . VAL A 1 181 ? -23.138 0.472 23.399 1.00 87.62 181 VAL A C 1
ATOM 1439 O O . VAL A 1 181 ? -23.026 1.646 23.774 1.00 87.62 181 VAL A O 1
ATOM 1442 N N . PRO A 1 182 ? -24.115 -0.325 23.868 1.00 84.00 182 PRO A N 1
ATOM 1443 C CA . PRO A 1 182 ? -24.970 0.086 24.973 1.00 84.00 182 PRO A CA 1
ATOM 1444 C C . PRO A 1 182 ? -24.148 0.318 26.252 1.00 84.00 182 PRO A C 1
ATOM 1446 O O . PRO A 1 182 ? -23.324 -0.506 26.634 1.00 84.00 182 PRO A O 1
ATOM 1449 N N . LEU A 1 183 ? -24.380 1.433 26.947 1.00 78.38 183 LEU A N 1
ATOM 1450 C CA . LEU A 1 183 ? -23.611 1.864 28.122 1.00 78.38 183 LEU A CA 1
ATOM 1451 C C . LEU A 1 183 ? -23.634 0.825 29.255 1.00 78.38 183 LEU A C 1
ATOM 1453 O O . LEU A 1 183 ? -22.639 0.659 29.952 1.00 78.38 183 LEU A O 1
ATOM 1457 N N . ARG A 1 184 ? -24.760 0.121 29.418 1.00 72.00 184 ARG A N 1
ATOM 1458 C CA . ARG A 1 184 ? -24.960 -0.933 30.427 1.00 72.00 184 ARG A CA 1
ATOM 1459 C C . ARG A 1 184 ? -24.040 -2.144 30.254 1.00 72.00 184 ARG A C 1
ATOM 1461 O O . ARG A 1 184 ? -23.773 -2.836 31.226 1.00 72.00 184 ARG A O 1
ATOM 1468 N N . ASP A 1 185 ? -23.550 -2.368 29.039 1.00 67.00 185 ASP A N 1
ATOM 1469 C CA . ASP A 1 185 ? -22.702 -3.510 28.695 1.00 67.00 185 ASP A CA 1
ATOM 1470 C C . ASP A 1 185 ? -21.207 -3.120 28.726 1.00 67.00 185 ASP A C 1
ATOM 1472 O O . ASP A 1 185 ? -20.332 -3.923 28.411 1.00 67.00 185 ASP A O 1
ATOM 1476 N N . PHE A 1 186 ? -20.889 -1.876 29.117 1.00 70.25 186 PHE A N 1
ATOM 1477 C CA . PHE A 1 186 ? -19.546 -1.311 29.023 1.00 70.25 186 PHE A CA 1
ATOM 1478 C C . PHE A 1 186 ? -18.837 -1.244 30.385 1.00 70.25 186 PHE A C 1
ATOM 1480 O O . PHE A 1 186 ? -18.847 -0.219 31.068 1.00 70.25 186 PHE A O 1
ATOM 1487 N N . HIS A 1 187 ? -18.170 -2.338 30.760 1.00 68.44 187 HIS A N 1
ATOM 1488 C CA . HIS A 1 187 ? -17.369 -2.455 31.993 1.00 68.44 187 HIS A CA 1
ATOM 1489 C C . HIS A 1 187 ? -15.910 -2.848 31.726 1.00 68.44 187 HIS A C 1
ATOM 1491 O O . HIS A 1 187 ? -15.289 -3.570 32.502 1.00 68.44 187 HIS A O 1
ATOM 1497 N N . LEU A 1 188 ? -15.365 -2.404 30.596 1.00 78.25 188 LEU A N 1
ATOM 1498 C CA . LEU A 1 188 ? -14.073 -2.872 30.117 1.00 78.25 188 LEU A CA 1
ATOM 1499 C C . LEU A 1 188 ? -12.933 -1.924 30.476 1.00 78.25 188 LEU A C 1
ATOM 1501 O O . LEU A 1 188 ? -13.046 -0.705 30.348 1.00 78.25 188 LEU A O 1
ATOM 1505 N N . ASP A 1 189 ? -11.809 -2.522 30.859 1.00 87.50 189 ASP A N 1
ATOM 1506 C CA . ASP A 1 189 ? -10.537 -1.830 31.019 1.00 87.50 189 ASP A CA 1
ATOM 1507 C C . ASP A 1 189 ? -9.966 -1.487 29.635 1.00 87.50 189 ASP A C 1
ATOM 1509 O O . ASP A 1 189 ? -9.349 -2.315 28.958 1.00 87.50 189 ASP A O 1
ATOM 1513 N N . ILE A 1 190 ? -10.221 -0.252 29.196 1.00 91.00 190 ILE A N 1
ATOM 1514 C CA . ILE A 1 190 ? -9.780 0.248 27.892 1.00 91.00 190 ILE A CA 1
ATOM 1515 C C . ILE A 1 190 ? -8.251 0.225 27.789 1.00 91.00 190 ILE A C 1
ATOM 1517 O O . ILE A 1 190 ? -7.726 -0.114 26.731 1.00 91.00 190 ILE A O 1
ATOM 1521 N N . GLU A 1 191 ? -7.525 0.559 28.857 1.00 92.75 191 GLU A N 1
ATOM 1522 C CA . GLU A 1 191 ? -6.061 0.622 28.825 1.00 92.75 191 GLU A CA 1
ATOM 1523 C C . GLU A 1 191 ? -5.453 -0.758 28.603 1.00 92.75 191 GLU A C 1
ATOM 1525 O O . GLU A 1 191 ? -4.558 -0.915 27.765 1.00 92.75 191 GLU A O 1
ATOM 1530 N N . ARG A 1 192 ? -5.998 -1.775 29.281 1.00 93.69 192 ARG A N 1
ATOM 1531 C CA . ARG A 1 192 ? -5.608 -3.165 29.054 1.00 93.69 192 ARG A CA 1
ATOM 1532 C C . ARG A 1 192 ? -5.848 -3.590 27.606 1.00 93.69 192 ARG A C 1
ATOM 1534 O O . ARG A 1 192 ? -4.938 -4.143 26.997 1.00 93.69 192 ARG A O 1
ATOM 1541 N N . ILE A 1 193 ? -7.028 -3.312 27.048 1.00 94.19 193 ILE A N 1
ATOM 1542 C CA . ILE A 1 193 ? -7.372 -3.701 25.667 1.00 94.19 193 ILE A CA 1
ATOM 1543 C C . ILE A 1 193 ? -6.455 -2.994 24.662 1.00 94.19 193 ILE A C 1
ATOM 1545 O O . ILE A 1 193 ? -5.938 -3.630 23.747 1.00 94.19 193 ILE A O 1
ATOM 1549 N N . GLN A 1 194 ? -6.203 -1.695 24.844 1.00 96.75 194 GLN A N 1
ATOM 1550 C CA . GLN A 1 194 ? -5.280 -0.943 23.989 1.00 96.75 194 GLN A CA 1
ATOM 1551 C C . GLN A 1 194 ? -3.890 -1.583 23.949 1.00 96.75 194 GLN A C 1
ATOM 1553 O O . GLN A 1 194 ? -3.319 -1.737 22.871 1.00 96.75 194 GLN A O 1
ATOM 1558 N N . LYS A 1 195 ? -3.366 -1.991 25.111 1.00 95.62 195 LYS A N 1
ATOM 1559 C CA . LYS A 1 195 ? -2.055 -2.638 25.223 1.00 95.62 195 LYS A CA 1
ATOM 1560 C C . LYS A 1 195 ? -2.044 -4.056 24.651 1.00 95.62 195 LYS A C 1
ATOM 1562 O O . LYS A 1 195 ? -1.076 -4.431 24.003 1.00 95.62 195 LYS A O 1
ATOM 1567 N N . GLU A 1 196 ? -3.091 -4.838 24.904 1.00 95.44 196 GLU A N 1
ATOM 1568 C CA . GLU A 1 196 ? -3.200 -6.234 24.461 1.00 95.44 196 GLU A CA 1
ATOM 1569 C C . GLU A 1 196 ? -3.264 -6.352 22.931 1.00 95.44 196 GLU A C 1
ATOM 1571 O O . GLU A 1 196 ? -2.659 -7.258 22.363 1.00 95.44 196 GLU A O 1
ATOM 1576 N N . PHE A 1 197 ? -3.938 -5.412 22.261 1.00 95.44 197 PHE A N 1
ATOM 1577 C CA . PHE A 1 197 ? -4.152 -5.443 20.809 1.00 95.44 197 PHE A CA 1
ATOM 1578 C C . PHE A 1 197 ? -3.297 -4.441 20.010 1.00 95.44 197 PHE A C 1
ATOM 1580 O O . PHE A 1 197 ? -3.399 -4.409 18.783 1.00 95.44 197 PHE A O 1
ATOM 1587 N N . ASP A 1 198 ? -2.467 -3.627 20.669 1.00 96.00 198 ASP A N 1
ATOM 1588 C CA . ASP A 1 198 ? -1.702 -2.523 20.057 1.00 96.00 198 ASP A CA 1
ATOM 1589 C C . ASP A 1 198 ? -2.594 -1.547 19.255 1.00 96.00 198 ASP A C 1
ATOM 1591 O O . ASP A 1 198 ? -2.429 -1.283 18.056 1.00 96.00 198 ASP A O 1
ATOM 1595 N N . VAL A 1 199 ? -3.627 -1.034 19.927 1.00 97.31 199 VAL A N 1
ATOM 1596 C CA . VAL A 1 199 ? -4.622 -0.119 19.345 1.00 97.31 199 VAL A CA 1
ATOM 1597 C C . VAL A 1 199 ? -4.860 1.094 20.237 1.00 97.31 199 VAL A C 1
ATOM 1599 O O . VAL A 1 199 ? -4.618 1.062 21.439 1.00 97.31 199 VAL A O 1
ATOM 1602 N N . SER A 1 200 ? -5.394 2.174 19.666 1.00 97.44 200 SER A N 1
ATOM 1603 C CA . SER A 1 200 ? -5.900 3.328 20.422 1.00 97.44 200 SER A CA 1
ATOM 1604 C C . SER A 1 200 ? -7.425 3.354 20.389 1.00 97.44 200 SER A C 1
ATOM 1606 O O . SER A 1 200 ? -8.021 3.255 19.320 1.00 97.44 200 SER A O 1
ATOM 1608 N N . ILE A 1 201 ? -8.078 3.510 21.536 1.00 96.38 201 ILE A N 1
ATOM 1609 C CA . ILE A 1 201 ? -9.532 3.420 21.683 1.00 96.38 201 ILE A CA 1
ATOM 1610 C C . ILE A 1 201 ? -10.064 4.735 22.244 1.00 96.38 201 ILE A C 1
ATOM 1612 O O . ILE A 1 201 ? -9.631 5.220 23.284 1.00 96.38 201 ILE A O 1
ATOM 1616 N N . TYR A 1 202 ? -11.060 5.292 21.564 1.00 94.31 202 TYR A N 1
ATOM 1617 C CA . TYR A 1 202 ? -11.757 6.507 21.968 1.00 94.31 202 TYR A CA 1
ATOM 1618 C C . TYR A 1 202 ? -13.235 6.202 22.167 1.00 94.31 202 TYR A C 1
ATOM 1620 O O . TYR A 1 202 ? -13.848 5.534 21.334 1.00 94.31 202 TYR A O 1
ATOM 1628 N N . SER A 1 203 ? -13.822 6.728 23.239 1.00 90.25 203 SER A N 1
ATOM 1629 C CA . SER A 1 203 ? -15.249 6.598 23.526 1.00 90.25 203 SER A CA 1
ATOM 1630 C C . SER A 1 203 ? -15.899 7.973 23.687 1.00 90.25 203 SER A C 1
ATOM 1632 O O . SER A 1 203 ? -15.307 8.910 24.223 1.00 90.25 203 SER A O 1
ATOM 1634 N N . LYS A 1 204 ? -17.129 8.118 23.188 1.00 89.38 204 LYS A N 1
ATOM 1635 C CA . LYS A 1 204 ? -17.931 9.338 23.333 1.00 89.38 204 LYS A CA 1
ATOM 1636 C C . LYS A 1 204 ? -19.390 8.978 23.599 1.00 89.38 204 LYS A C 1
ATOM 1638 O O . LYS A 1 204 ? -19.984 8.218 22.839 1.00 89.38 204 LYS A O 1
ATOM 1643 N N . LYS A 1 205 ? -19.997 9.562 24.636 1.00 86.81 205 LYS A N 1
ATOM 1644 C CA . LYS A 1 205 ? -21.446 9.444 24.885 1.00 86.81 205 LYS A CA 1
ATOM 1645 C C . LYS A 1 205 ? -22.229 10.180 23.791 1.00 86.81 205 LYS A C 1
ATOM 1647 O O . LYS A 1 205 ? -21.872 11.305 23.435 1.00 86.81 205 LYS A O 1
ATOM 1652 N N . LYS A 1 206 ? -23.282 9.565 23.244 1.00 82.88 206 LYS A N 1
ATOM 1653 C CA . LYS A 1 206 ? -24.164 10.221 22.263 1.00 82.88 206 LYS A CA 1
ATOM 1654 C C . LYS A 1 206 ? -25.237 11.051 22.982 1.00 82.88 206 LYS A C 1
ATOM 1656 O O . LYS A 1 206 ? -26.013 10.516 23.760 1.00 82.88 206 LYS A O 1
ATOM 1661 N N . ASN A 1 207 ? -25.313 12.348 22.666 1.00 62.25 207 ASN A N 1
ATOM 1662 C CA . ASN A 1 207 ? -26.148 13.342 23.366 1.00 62.25 207 ASN A CA 1
ATOM 1663 C C . ASN A 1 207 ? -27.657 13.026 23.422 1.00 62.25 207 ASN A C 1
ATOM 1665 O O . ASN A 1 207 ? -28.341 13.548 24.293 1.00 62.25 207 ASN A O 1
ATOM 1669 N N . ASN A 1 208 ? -28.173 12.180 22.522 1.00 61.81 208 ASN A N 1
ATOM 1670 C CA . ASN A 1 208 ? -29.609 11.884 22.416 1.00 61.81 208 ASN A CA 1
ATOM 1671 C C . ASN A 1 208 ? -29.987 10.489 22.945 1.00 61.81 208 ASN A C 1
ATOM 1673 O O . ASN A 1 208 ? -31.159 10.130 22.938 1.00 61.81 208 ASN A O 1
ATOM 1677 N N . ALA A 1 209 ? -29.008 9.702 23.394 1.00 59.06 209 ALA A N 1
ATOM 1678 C CA . ALA A 1 209 ? -29.213 8.385 23.977 1.00 59.06 209 ALA A CA 1
ATOM 1679 C C . ALA A 1 209 ? -28.248 8.245 25.155 1.00 59.06 209 ALA A C 1
ATOM 1681 O O . ALA A 1 209 ? -27.092 7.860 24.974 1.00 59.06 209 ALA A O 1
ATOM 1682 N N . ASN A 1 210 ? -28.729 8.540 26.367 1.00 63.62 210 ASN A N 1
ATOM 1683 C CA . ASN A 1 210 ? -27.964 8.394 27.616 1.00 63.62 210 ASN A CA 1
ATOM 1684 C C . ASN A 1 210 ? -27.465 6.955 27.871 1.00 63.62 210 ASN A C 1
ATOM 1686 O O . ASN A 1 210 ? -26.751 6.715 28.840 1.00 63.62 210 ASN A O 1
ATOM 1690 N N . GLU A 1 211 ? -27.795 6.017 26.984 1.00 80.94 211 GLU A N 1
ATOM 1691 C CA . GLU A 1 211 ? -27.484 4.598 27.070 1.00 80.94 211 GLU A CA 1
ATOM 1692 C C . GLU A 1 211 ? -26.587 4.097 25.929 1.00 80.94 211 GLU A C 1
ATOM 1694 O O . GLU A 1 211 ? -26.421 2.891 25.806 1.00 80.94 2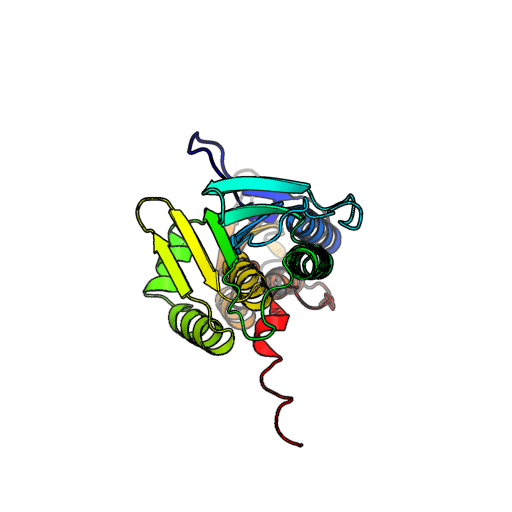11 GLU A O 1
ATOM 1699 N N . ILE A 1 212 ? -26.002 4.962 25.084 1.00 85.69 212 ILE A N 1
ATOM 1700 C CA . ILE A 1 212 ? -25.124 4.525 23.977 1.00 85.69 212 ILE A CA 1
ATOM 1701 C C . ILE A 1 212 ? -23.766 5.240 24.009 1.00 85.69 212 ILE A C 1
ATOM 1703 O O . ILE A 1 212 ? -23.676 6.474 24.016 1.00 85.69 212 ILE A O 1
ATOM 1707 N N . LEU A 1 213 ? -22.697 4.446 23.952 1.00 89.12 213 LEU A N 1
ATOM 1708 C CA . LEU A 1 213 ? -21.323 4.877 23.720 1.00 89.12 213 LEU A CA 1
ATOM 1709 C C . LEU A 1 213 ? -20.941 4.662 22.256 1.00 89.12 213 LEU A C 1
ATOM 1711 O O . LEU A 1 213 ? -21.000 3.547 21.748 1.00 89.12 213 LEU A O 1
ATOM 1715 N N . ALA A 1 214 ? -20.484 5.721 21.597 1.00 91.19 214 ALA A N 1
ATOM 1716 C CA . ALA A 1 214 ? -19.793 5.615 20.322 1.00 91.19 214 ALA A CA 1
ATOM 1717 C C . ALA A 1 214 ? -18.319 5.289 20.584 1.00 91.19 214 ALA A C 1
ATOM 1719 O O . ALA A 1 214 ? -17.606 6.094 21.188 1.00 91.19 214 ALA A O 1
ATOM 1720 N N . ILE A 1 215 ? -17.866 4.127 20.121 1.00 93.56 215 ILE A N 1
ATOM 1721 C CA . ILE A 1 215 ? -16.486 3.652 20.228 1.00 93.56 215 ILE A CA 1
ATOM 1722 C C . ILE A 1 215 ? -15.771 3.853 18.893 1.00 93.56 215 ILE A C 1
ATOM 1724 O O . ILE A 1 215 ? -16.352 3.696 17.818 1.00 93.56 215 ILE A O 1
ATOM 1728 N N . SER A 1 216 ? -14.495 4.225 18.944 1.00 96.00 216 SER A N 1
ATOM 1729 C CA . SER A 1 216 ? -13.600 4.286 17.791 1.00 96.00 216 SER A CA 1
ATOM 1730 C C . SER A 1 216 ? -12.249 3.676 18.137 1.00 96.00 216 SER A C 1
ATOM 1732 O O . SER A 1 216 ? -11.535 4.208 18.981 1.00 96.00 216 SER A O 1
ATOM 1734 N N . ILE A 1 217 ? -11.897 2.588 17.457 1.00 97.56 217 ILE A N 1
ATOM 1735 C CA . ILE A 1 217 ? -10.598 1.917 17.540 1.00 97.56 217 ILE A CA 1
ATOM 1736 C C . ILE A 1 217 ? -9.743 2.403 16.370 1.00 97.56 217 ILE A C 1
ATOM 1738 O O . ILE A 1 217 ? -10.168 2.315 15.217 1.00 97.56 217 ILE A O 1
ATOM 1742 N N . LYS A 1 218 ? -8.552 2.925 16.652 1.00 96.88 218 LYS A N 1
ATOM 1743 C CA . LYS A 1 218 ? -7.570 3.389 15.671 1.00 96.88 218 LYS A CA 1
ATOM 1744 C C . LYS A 1 218 ? -6.313 2.531 15.725 1.00 96.88 218 LYS A C 1
ATOM 1746 O O . LYS A 1 218 ? -5.854 2.179 16.808 1.00 96.88 218 LYS A O 1
ATOM 1751 N N . SER A 1 219 ? -5.755 2.233 14.558 1.00 96.19 219 SER A N 1
ATOM 1752 C CA . SER A 1 219 ? -4.443 1.594 14.403 1.00 96.19 219 SER A CA 1
ATOM 1753 C C . SER A 1 219 ? -3.939 1.819 12.969 1.00 96.19 219 SER A C 1
ATOM 1755 O O . SER A 1 219 ? -4.359 2.785 12.323 1.00 96.19 219 SER A O 1
ATOM 1757 N N . VAL A 1 220 ? -3.070 0.944 12.467 1.00 94.06 220 VAL A N 1
ATOM 1758 C CA . VAL A 1 220 ? -2.601 0.890 11.072 1.00 94.06 220 VAL A CA 1
ATOM 1759 C C . VAL A 1 220 ? -3.148 -0.346 10.348 1.00 94.06 220 VAL A C 1
ATOM 1761 O O . VAL A 1 220 ? -3.592 -1.294 10.997 1.00 94.06 220 VAL A O 1
ATOM 1764 N N . GLU A 1 221 ? -3.130 -0.354 9.014 1.00 93.94 221 GLU A N 1
ATOM 1765 C CA . GLU A 1 221 ? -3.588 -1.497 8.209 1.00 93.94 221 GLU A CA 1
ATOM 1766 C C . GLU A 1 221 ? -2.823 -2.792 8.479 1.00 93.94 221 GLU A C 1
ATOM 1768 O O . GLU A 1 221 ? -3.430 -3.857 8.461 1.00 93.94 221 GLU A O 1
ATOM 1773 N N . ASP A 1 222 ? -1.533 -2.726 8.799 1.00 92.94 222 ASP A N 1
ATOM 1774 C CA . ASP A 1 222 ? -0.724 -3.889 9.191 1.00 92.94 222 ASP A CA 1
ATOM 1775 C C . ASP A 1 222 ? -1.299 -4.583 10.447 1.00 92.94 222 ASP A C 1
ATOM 1777 O O . ASP A 1 222 ? -1.250 -5.804 10.586 1.00 92.94 222 ASP A O 1
ATOM 1781 N N . ASN A 1 223 ? -1.974 -3.822 11.319 1.00 94.06 223 ASN A N 1
ATOM 1782 C CA . ASN A 1 223 ? -2.565 -4.311 12.567 1.00 94.06 223 ASN A CA 1
ATOM 1783 C C . ASN A 1 223 ? -4.104 -4.471 12.511 1.00 94.06 223 ASN A C 1
ATOM 1785 O O . ASN A 1 223 ? -4.782 -4.595 13.535 1.00 94.06 223 ASN A O 1
ATOM 1789 N N . ILE A 1 224 ? -4.690 -4.483 11.310 1.00 93.81 224 ILE A N 1
ATOM 1790 C CA . ILE A 1 224 ? -6.144 -4.564 11.087 1.00 93.81 224 ILE A CA 1
ATOM 1791 C C . ILE A 1 224 ? -6.812 -5.753 11.793 1.00 93.81 224 ILE A C 1
ATOM 1793 O O . ILE A 1 224 ? -7.913 -5.626 12.330 1.00 93.81 224 ILE A O 1
ATOM 1797 N N . MET A 1 225 ? -6.139 -6.902 11.847 1.00 93.38 225 MET A N 1
ATOM 1798 C CA . MET A 1 225 ? -6.679 -8.113 12.468 1.00 93.38 225 MET A CA 1
ATOM 1799 C C . MET A 1 225 ? -6.883 -7.926 13.973 1.00 93.38 225 MET A C 1
ATOM 1801 O O . MET A 1 225 ? -7.920 -8.315 14.508 1.00 93.38 225 MET A O 1
ATOM 1805 N N . ASN A 1 226 ? -5.948 -7.258 14.650 1.00 94.69 226 ASN A N 1
ATOM 1806 C CA . ASN A 1 226 ? -6.088 -6.937 16.067 1.00 94.69 226 ASN A CA 1
ATOM 1807 C C . ASN A 1 226 ? -7.122 -5.838 16.310 1.00 94.69 226 ASN A C 1
ATOM 1809 O O . ASN A 1 226 ? -7.804 -5.878 17.327 1.00 94.69 226 ASN A O 1
ATOM 1813 N N . VAL A 1 227 ? -7.336 -4.917 15.364 1.00 96.12 227 VAL A N 1
ATOM 1814 C CA . VAL A 1 227 ? -8.458 -3.963 15.439 1.00 96.12 227 VAL A CA 1
ATOM 1815 C C . VAL A 1 227 ? -9.810 -4.682 15.429 1.00 96.12 227 VAL A C 1
ATOM 1817 O O . VAL A 1 227 ? -10.696 -4.335 16.214 1.00 96.12 227 VAL A O 1
ATOM 1820 N N . LEU A 1 228 ? -9.983 -5.687 14.564 1.00 95.19 228 LEU A N 1
ATOM 1821 C CA . LEU A 1 228 ? -11.215 -6.480 14.510 1.00 95.19 228 LEU A CA 1
ATOM 1822 C C . LEU A 1 228 ? -11.395 -7.327 15.777 1.00 95.19 228 LEU A C 1
ATOM 1824 O O . LEU A 1 228 ? -12.472 -7.308 16.368 1.00 95.19 228 LEU A O 1
ATOM 1828 N N . ARG A 1 229 ? -10.330 -7.989 16.243 1.00 94.00 229 ARG A N 1
ATOM 1829 C CA . ARG A 1 229 ? -10.341 -8.780 17.485 1.00 94.00 229 ARG A CA 1
ATOM 1830 C C . ARG A 1 229 ? -10.597 -7.930 18.729 1.00 94.00 229 ARG A C 1
ATOM 1832 O O . ARG A 1 229 ? -11.368 -8.334 19.589 1.00 94.00 229 ARG A O 1
ATOM 1839 N N . ALA A 1 230 ? -10.031 -6.725 18.806 1.00 94.94 230 ALA A N 1
ATOM 1840 C CA . ALA A 1 230 ? -10.313 -5.786 19.890 1.00 94.94 230 ALA A CA 1
ATOM 1841 C C . ALA A 1 230 ? -11.806 -5.428 19.935 1.00 94.94 230 ALA A C 1
ATOM 1843 O O . ALA A 1 230 ? -12.391 -5.361 21.011 1.00 94.94 230 ALA A O 1
ATOM 1844 N N . ARG A 1 231 ? -12.455 -5.250 18.774 1.00 94.50 231 ARG A N 1
ATOM 1845 C CA . ARG A 1 231 ? -13.907 -5.022 18.696 1.00 94.50 231 ARG A CA 1
ATOM 1846 C C . ARG A 1 231 ? -14.705 -6.236 19.180 1.00 94.50 231 ARG A C 1
ATOM 1848 O O . ARG A 1 231 ? -15.641 -6.051 19.949 1.00 94.50 231 ARG A O 1
ATOM 1855 N N . GLU A 1 232 ? -14.355 -7.442 18.739 1.00 93.38 232 GLU A N 1
ATOM 1856 C CA . GLU A 1 232 ? -15.007 -8.688 19.179 1.00 93.38 232 GLU A CA 1
ATOM 1857 C C . GLU A 1 232 ? -14.891 -8.857 20.696 1.00 93.38 232 GLU A C 1
ATOM 1859 O O . GLU A 1 232 ? -15.898 -9.018 21.384 1.00 93.38 232 GLU A O 1
ATOM 1864 N N . PHE A 1 233 ? -13.678 -8.688 21.227 1.00 92.00 233 PHE A N 1
ATOM 1865 C CA . PHE A 1 233 ? -13.404 -8.714 22.659 1.00 92.00 233 PHE A CA 1
ATOM 1866 C C . PHE A 1 233 ? -14.237 -7.672 23.416 1.00 92.00 233 PHE A C 1
ATOM 1868 O O . PHE A 1 233 ? -14.843 -7.984 24.440 1.00 92.00 233 PHE A O 1
ATOM 1875 N N . MET A 1 234 ? -14.329 -6.444 22.889 1.00 90.81 234 MET A N 1
ATOM 1876 C CA . MET A 1 234 ? -15.119 -5.375 23.504 1.00 90.81 234 MET A CA 1
ATOM 1877 C C . MET A 1 234 ? -16.627 -5.641 23.533 1.00 90.81 234 MET A C 1
ATOM 1879 O O . MET A 1 234 ? -17.338 -5.038 24.333 1.00 90.81 234 MET A O 1
ATOM 1883 N N . LEU A 1 235 ? -17.120 -6.509 22.655 1.00 90.69 235 LEU A N 1
ATOM 1884 C CA . LEU A 1 235 ? -18.532 -6.872 22.561 1.00 90.69 235 LEU A CA 1
ATOM 1885 C C . LEU A 1 235 ? -18.838 -8.230 23.206 1.00 90.69 235 LEU A C 1
ATOM 1887 O O . LEU A 1 235 ? -19.985 -8.668 23.165 1.00 90.69 235 LEU A O 1
ATOM 1891 N N . GLY A 1 236 ? -17.836 -8.899 23.790 1.00 88.44 236 GLY A N 1
ATOM 1892 C CA . GLY A 1 236 ? -17.981 -10.255 24.321 1.00 88.44 236 GLY A CA 1
ATOM 1893 C C . GLY A 1 236 ? -18.280 -11.302 23.240 1.00 88.44 236 GLY A C 1
ATOM 1894 O O . GLY A 1 236 ? -18.865 -12.342 23.538 1.00 88.44 236 GLY A O 1
ATOM 1895 N N . GLU A 1 237 ? -17.922 -11.025 21.984 1.00 89.31 237 GLU A N 1
ATOM 1896 C CA . GLU A 1 237 ? -18.076 -11.952 20.864 1.00 89.31 237 GLU A CA 1
ATOM 1897 C C . GLU A 1 237 ? -16.944 -12.998 20.868 1.00 89.31 237 GLU A C 1
ATOM 1899 O O . GLU A 1 237 ? -15.861 -12.784 21.418 1.00 89.31 237 GLU A O 1
ATOM 1904 N N . ALA A 1 238 ? -17.181 -14.150 20.235 1.00 88.44 238 ALA A N 1
ATOM 1905 C CA . ALA A 1 238 ? -16.128 -15.138 20.027 1.00 88.44 238 ALA A CA 1
ATOM 1906 C C . ALA A 1 238 ? -15.059 -14.586 19.071 1.00 88.44 238 ALA A C 1
ATOM 1908 O O . ALA A 1 238 ? -15.386 -13.990 18.046 1.00 88.44 238 ALA A O 1
ATOM 1909 N N . MET A 1 239 ? -13.787 -14.834 19.390 1.00 86.81 239 MET A N 1
ATOM 1910 C CA . MET A 1 239 ? -12.660 -14.370 18.580 1.00 86.81 239 MET A CA 1
ATOM 1911 C C . MET A 1 239 ? -12.651 -15.076 17.227 1.00 86.81 239 MET A C 1
ATOM 1913 O O . MET A 1 239 ? -12.480 -16.297 17.149 1.00 86.81 239 MET A O 1
ATOM 1917 N N . THR A 1 240 ? -12.804 -14.310 16.152 1.00 86.06 240 THR A N 1
ATOM 1918 C CA . THR A 1 240 ? -12.771 -14.859 14.800 1.00 86.06 240 THR A CA 1
ATOM 1919 C C . THR A 1 240 ? -11.327 -15.132 14.391 1.00 86.06 240 THR A C 1
ATOM 1921 O O . THR A 1 240 ? -10.439 -14.281 14.521 1.00 86.06 240 THR A O 1
ATOM 1924 N N . ASN A 1 241 ? -11.082 -16.316 13.825 1.00 83.50 241 ASN A N 1
ATOM 1925 C CA . ASN A 1 241 ? -9.814 -16.594 13.163 1.00 83.50 241 ASN A CA 1
ATOM 1926 C C . ASN A 1 241 ? -9.814 -15.963 11.766 1.00 83.50 241 ASN A C 1
ATOM 1928 O O . ASN A 1 241 ? -10.250 -16.570 10.785 1.00 83.50 241 ASN A O 1
ATOM 1932 N N . TYR A 1 242 ? -9.395 -14.705 11.692 1.00 78.94 242 TYR A N 1
ATOM 1933 C CA . TYR A 1 242 ? -9.212 -14.026 10.420 1.00 78.94 242 TYR A CA 1
ATOM 1934 C C . TYR A 1 242 ? -7.985 -14.581 9.676 1.00 78.94 242 TYR A C 1
ATOM 1936 O O . TYR A 1 242 ? -6.977 -14.858 10.325 1.00 78.94 242 TYR A O 1
ATOM 1944 N N . PRO A 1 243 ? -8.045 -14.724 8.336 1.00 72.75 243 PRO A N 1
ATOM 1945 C CA . PRO A 1 243 ? -6.880 -15.118 7.551 1.00 72.75 243 PRO A CA 1
ATOM 1946 C C . PRO A 1 243 ? -5.777 -14.064 7.671 1.00 72.75 243 PRO A C 1
ATOM 1948 O O . PRO A 1 243 ? -6.084 -12.881 7.864 1.00 72.75 243 PRO A O 1
ATOM 1951 N N . ASP A 1 244 ? -4.527 -14.505 7.525 1.00 71.75 244 ASP A N 1
ATOM 1952 C CA . ASP A 1 244 ? -3.342 -13.659 7.662 1.00 71.75 244 ASP A CA 1
ATOM 1953 C C . ASP A 1 244 ? -3.453 -12.372 6.838 1.00 71.75 244 ASP A C 1
ATOM 1955 O O . ASP A 1 244 ? -4.007 -12.331 5.734 1.00 71.75 244 ASP A O 1
ATOM 1959 N N . ASN A 1 245 ? -2.944 -11.290 7.418 1.00 76.00 245 ASN A N 1
ATOM 1960 C CA . ASN A 1 245 ? -2.919 -9.988 6.781 1.00 76.00 245 ASN A CA 1
ATOM 1961 C C . ASN A 1 245 ? -1.919 -9.992 5.617 1.00 76.00 245 ASN A C 1
ATOM 1963 O O . ASN A 1 245 ? -0.797 -10.477 5.757 1.00 76.00 245 ASN A O 1
ATOM 1967 N N . GLU A 1 246 ? -2.290 -9.405 4.479 1.00 73.62 246 GLU A N 1
ATOM 1968 C CA . GLU A 1 246 ? -1.450 -9.372 3.277 1.00 73.62 246 GLU A CA 1
ATOM 1969 C C . G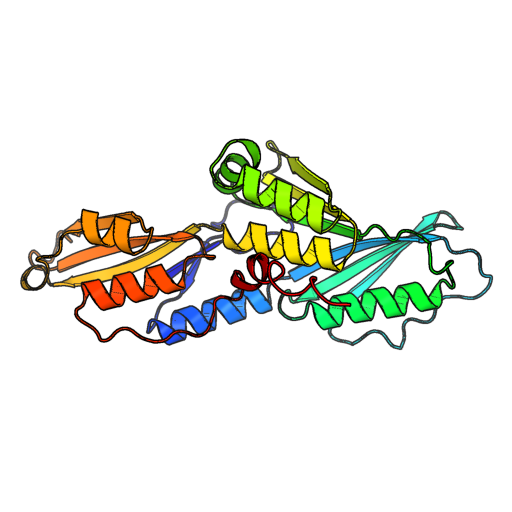LU A 1 246 ? -0.108 -8.629 3.460 1.00 73.62 246 GLU A C 1
ATOM 1971 O O . GLU A 1 246 ? 0.762 -8.714 2.587 1.00 73.62 246 GLU A O 1
ATOM 1976 N N . TYR A 1 247 ? 0.057 -7.924 4.583 1.00 75.38 247 TYR A N 1
ATOM 1977 C CA . TYR A 1 247 ? 1.271 -7.222 5.002 1.00 75.38 247 TYR A CA 1
ATOM 1978 C C . TYR A 1 247 ? 2.235 -8.086 5.862 1.00 75.38 247 TYR A C 1
ATOM 1980 O O . TYR A 1 247 ? 3.395 -7.719 6.014 1.00 75.38 247 TYR A O 1
ATOM 1988 N N . ILE A 1 248 ? 1.825 -9.271 6.350 1.00 59.03 248 ILE A N 1
ATOM 1989 C CA . ILE A 1 248 ? 2.632 -10.144 7.246 1.00 59.03 248 ILE A CA 1
ATOM 1990 C C . ILE A 1 248 ? 3.820 -10.824 6.536 1.00 59.03 248 ILE A C 1
ATOM 1992 O O . ILE A 1 248 ? 4.816 -11.172 7.172 1.00 59.03 248 ILE A O 1
ATOM 1996 N N . VAL A 1 249 ? 3.771 -10.962 5.207 1.00 54.59 249 VAL A N 1
ATOM 1997 C CA . VAL A 1 249 ? 4.798 -11.658 4.396 1.00 54.59 249 VAL A CA 1
ATOM 1998 C C . VAL A 1 249 ? 6.187 -10.989 4.476 1.00 54.59 249 VAL A C 1
ATOM 2000 O O . VAL A 1 249 ? 7.191 -11.557 4.064 1.00 54.59 249 VAL A O 1
ATOM 2003 N N . LEU A 1 250 ? 6.276 -9.792 5.057 1.00 56.59 250 LEU A N 1
ATOM 2004 C CA . LEU A 1 250 ? 7.504 -9.006 5.179 1.00 56.59 250 LEU A CA 1
ATOM 2005 C C . LEU A 1 250 ? 8.485 -9.518 6.247 1.00 56.59 250 LEU A C 1
ATOM 2007 O O . LEU A 1 250 ? 9.654 -9.139 6.222 1.00 56.59 250 LEU A O 1
ATOM 2011 N N . GLU A 1 251 ? 8.032 -10.353 7.186 1.00 49.59 251 GLU A N 1
ATOM 2012 C CA . GLU A 1 251 ? 8.846 -10.805 8.329 1.00 49.59 251 GLU A CA 1
ATOM 2013 C C . GLU A 1 251 ? 9.232 -12.289 8.260 1.00 49.59 251 GLU A C 1
ATOM 2015 O O . GLU A 1 251 ? 10.150 -12.726 8.953 1.00 49.59 251 GLU A O 1
ATOM 2020 N N . THR A 1 252 ? 8.584 -13.073 7.393 1.00 44.91 252 THR A N 1
ATOM 2021 C CA . THR A 1 252 ? 8.737 -14.538 7.347 1.00 44.91 252 THR A CA 1
ATOM 2022 C C . THR A 1 252 ? 9.945 -15.026 6.544 1.00 44.91 252 THR A C 1
ATOM 2024 O O . THR A 1 252 ? 10.333 -16.185 6.679 1.00 44.91 252 THR A O 1
ATOM 2027 N N . THR A 1 253 ? 10.632 -14.158 5.795 1.00 41.25 253 THR A N 1
ATOM 2028 C CA . THR A 1 253 ? 11.899 -14.501 5.115 1.00 41.25 253 THR A CA 1
ATOM 2029 C C . THR A 1 253 ? 13.094 -14.626 6.077 1.00 41.25 253 THR A C 1
ATOM 2031 O O . THR A 1 253 ? 14.236 -14.698 5.635 1.00 41.25 253 THR A O 1
ATOM 2034 N N . GLN A 1 254 ? 12.863 -14.648 7.396 1.00 41.97 254 GLN A N 1
ATOM 2035 C CA . GLN A 1 254 ? 13.906 -14.816 8.417 1.00 41.97 254 GLN A CA 1
ATOM 2036 C C . GLN A 1 254 ? 14.227 -16.277 8.786 1.00 41.97 254 GLN A C 1
ATOM 2038 O O . GLN A 1 254 ? 15.155 -16.487 9.562 1.00 41.97 254 GLN A O 1
ATOM 2043 N N . CYS A 1 255 ? 13.539 -17.292 8.239 1.00 30.08 255 CYS A N 1
ATOM 2044 C CA . CYS A 1 255 ? 13.721 -18.682 8.706 1.00 30.08 255 CYS A CA 1
ATOM 2045 C C . CYS A 1 255 ? 14.122 -19.741 7.665 1.00 30.08 255 CYS A C 1
ATOM 2047 O O . CYS A 1 255 ? 14.277 -20.898 8.047 1.00 30.08 255 CYS A O 1
ATOM 2049 N N . THR A 1 256 ? 14.365 -19.411 6.394 1.00 31.09 256 THR A N 1
ATOM 2050 C CA . THR A 1 256 ? 14.818 -20.420 5.410 1.00 31.09 256 THR A CA 1
ATOM 2051 C C . THR A 1 256 ? 15.961 -19.909 4.541 1.00 31.09 256 THR A C 1
ATOM 2053 O O . THR A 1 256 ? 15.804 -19.675 3.348 1.00 31.09 256 THR A O 1
ATOM 2056 N N . SER A 1 257 ? 17.129 -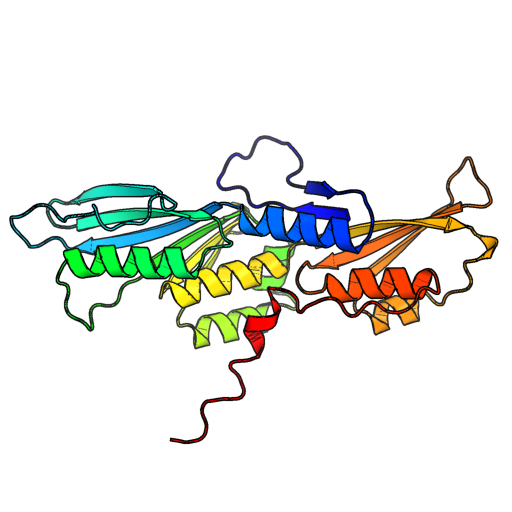19.729 5.150 1.00 33.69 257 SER A N 1
ATOM 2057 C CA . SER A 1 257 ? 18.413 -19.755 4.436 1.00 33.69 257 SER A CA 1
ATOM 2058 C C . SER A 1 257 ? 19.541 -20.176 5.383 1.00 33.69 257 SER A C 1
ATOM 2060 O O . SER A 1 257 ? 20.571 -19.518 5.484 1.00 33.69 257 SER A O 1
ATOM 2062 N N . ASN A 1 258 ? 19.307 -21.257 6.122 1.00 32.88 258 ASN A N 1
ATOM 2063 C CA . ASN A 1 258 ? 20.363 -22.117 6.639 1.00 32.88 258 ASN A CA 1
ATOM 2064 C C . ASN A 1 258 ? 20.047 -23.511 6.085 1.00 32.88 258 ASN A C 1
ATOM 2066 O O . ASN A 1 258 ? 18.898 -23.931 6.199 1.00 32.88 258 ASN A O 1
ATOM 2070 N N . TYR A 1 259 ? 21.056 -24.173 5.513 1.00 31.92 259 TYR A N 1
ATOM 2071 C CA . TYR A 1 259 ? 21.025 -25.448 4.771 1.00 31.92 259 TYR A CA 1
ATOM 2072 C C . TYR A 1 259 ? 20.724 -25.339 3.268 1.00 31.92 259 TYR A C 1
ATOM 2074 O O . TYR A 1 259 ? 19.593 -25.523 2.835 1.00 31.92 259 TYR A O 1
ATOM 2082 N N . GLU A 1 260 ? 21.755 -24.993 2.490 1.00 30.12 260 GLU A N 1
ATOM 2083 C CA . GLU A 1 260 ? 22.520 -25.877 1.570 1.00 30.12 260 GLU A CA 1
ATOM 2084 C C . GLU A 1 260 ? 23.322 -25.043 0.561 1.00 30.12 260 GLU A C 1
ATOM 2086 O O . GLU A 1 260 ? 22.727 -24.196 -0.143 1.00 30.12 260 GLU A O 1
#

Sequence (260 aa):
MRFGLLNLGDVANKSDQVSISGSPRNIENARRCLRAISPVIITFDLPWIFPYEPDFTQIPAEIAVTIRVVTPTLYSFIVRANAGDDQIVLHSINLIIEQFHIPKDFPIITSTYFNVKDDIISSLQNGKDTLRLQRLAQHYKVEVQLQNLSQQIQIHGPSNGVLLLRKFILGLSSITLSFDVPLRDFHLDIERIQKEFDVSIYSKKKNNANEILAISIKSVEDNIMNVLRAREFMLGEAMTNYPDNEYIVLETTQCTSNYE

Radius of gyration: 22.06 Å; chains: 1; bounding box: 54×45×68 Å